Protein AF-A0A5C1WIY4-F1 (afdb_monomer_lite)

Radius of gyration: 22.46 Å; chains: 1; bounding box: 54×71×78 Å

pLDDT: mean 90.26, std 18.41, range [32.0, 98.81]

Foldseek 3Di:
DDDDDDDDPDPPPPPPPPPPPQWAEADDPVVLQVQLADPQRWFAFPNDIWTKDKDWQAKWAAAPQWKDKAACLPPLLPATFPDGADGGIWIKMWIWTPDPVQHIFGQKIKTFRAPFDFPDKDWRDGPPDDRVPATGHDDAFHWFDAQKIKMYHSVRSVVLVPDPPVVNVVVVVVLQVVQVVVCVVVVHARKDFDDDPSTTMIMGGQQPGTDGWIKMFGAHPVRHTRMIMIRSVNGDDPSPDDD

Secondary structure (DSSP, 8-state):
--------------------TTSSS----HHHHHHTTSTT-EEEETTEEEEEEEEEEEEEEESSS--EEE-TTT-TTPPPPSS----EEEEEEEEEE--TTT--EEEEEEEE--SSPP-EEEE---TT--GGG--TT----EEESSSEEEEE-HHHHHHHHTS-HHHHHHHHHHHHHHHHHHHHHHT-SSEEEEEETTEEEEEEE-TTSSEEE-EEEEE-TTS-EEEEEEE-S-SPPGGG---

Structure (mmCIF, N/CA/C/O backbone):
data_AF-A0A5C1WIY4-F1
#
_entry.id   AF-A0A5C1WIY4-F1
#
loop_
_atom_site.group_PDB
_atom_site.id
_atom_site.type_symbol
_atom_site.label_atom_id
_atom_site.label_alt_id
_atom_site.label_comp_id
_atom_site.label_asym_id
_atom_site.label_entity_id
_atom_site.label_seq_id
_atom_site.pdbx_PDB_ins_code
_atom_site.Cartn_x
_atom_site.Cartn_y
_atom_site.Cartn_z
_atom_site.occupancy
_atom_site.B_iso_or_equiv
_atom_site.auth_seq_id
_atom_site.auth_comp_id
_atom_site.auth_asym_id
_atom_site.auth_atom_id
_atom_site.pdbx_PDB_model_num
ATOM 1 N N . MET A 1 1 ? -32.224 -49.399 60.311 1.00 40.69 1 MET A N 1
ATOM 2 C CA . MET A 1 1 ? -31.460 -49.942 59.165 1.00 40.69 1 MET A CA 1
ATOM 3 C C . MET A 1 1 ? -31.586 -48.964 58.014 1.00 40.69 1 MET A C 1
ATOM 5 O O . MET A 1 1 ? -32.688 -48.650 57.594 1.00 40.69 1 MET A O 1
ATOM 9 N N . TRP A 1 2 ? -30.452 -48.397 57.629 1.00 32.00 2 TRP A N 1
ATOM 10 C CA . TRP A 1 2 ? -30.281 -47.230 56.769 1.00 32.00 2 TRP A CA 1
ATOM 11 C C . TRP A 1 2 ? -29.937 -47.715 55.358 1.00 32.00 2 TRP A C 1
ATOM 13 O O . TRP A 1 2 ? -28.985 -48.482 55.246 1.00 32.00 2 TRP A O 1
ATOM 23 N N . ARG A 1 3 ? -30.655 -47.285 54.312 1.00 33.69 3 ARG A N 1
ATOM 24 C CA . ARG A 1 3 ? -30.140 -47.218 52.929 1.00 33.69 3 ARG A CA 1
ATOM 25 C C . ARG A 1 3 ? -30.887 -46.127 52.158 1.00 33.69 3 ARG A C 1
ATOM 27 O O . ARG A 1 3 ? -31.943 -46.371 51.591 1.00 33.69 3 ARG A O 1
ATOM 34 N N . ALA A 1 4 ? -30.326 -44.921 52.173 1.00 35.22 4 ALA A N 1
ATOM 35 C CA . ALA A 1 4 ? -30.642 -43.874 51.211 1.00 35.22 4 ALA A CA 1
ATOM 36 C C . ALA A 1 4 ? -29.829 -44.141 49.934 1.00 35.22 4 ALA A C 1
ATOM 38 O O . ALA A 1 4 ? -28.608 -44.277 50.002 1.00 35.22 4 ALA A O 1
ATOM 39 N N . LEU A 1 5 ? -30.501 -44.248 48.787 1.00 37.84 5 LEU A N 1
ATOM 40 C CA . LEU A 1 5 ? -29.864 -44.303 47.473 1.00 37.84 5 LEU A CA 1
ATOM 41 C C . LEU A 1 5 ? -29.837 -42.872 46.915 1.00 37.84 5 LEU A C 1
ATOM 43 O O . LEU A 1 5 ? -30.872 -42.339 46.524 1.00 37.84 5 LEU A O 1
ATOM 47 N N . PHE A 1 6 ? -28.666 -42.238 46.914 1.00 33.78 6 PHE A N 1
ATOM 48 C CA . PHE A 1 6 ? -28.438 -40.996 46.176 1.00 33.78 6 PHE A CA 1
ATOM 49 C C . PHE A 1 6 ? -28.133 -41.349 44.718 1.00 33.78 6 PHE A C 1
ATOM 51 O O . PHE A 1 6 ? -27.104 -41.955 44.423 1.00 33.78 6 PHE A O 1
ATOM 58 N N . VAL A 1 7 ? -29.026 -40.969 43.805 1.00 35.78 7 VAL A N 1
ATOM 59 C CA . VAL A 1 7 ? -28.747 -40.950 42.365 1.00 35.78 7 VAL A CA 1
ATOM 60 C C . VAL A 1 7 ? -28.057 -39.623 42.066 1.00 35.78 7 VAL A C 1
ATOM 62 O O . VAL A 1 7 ? -28.683 -38.566 42.092 1.00 35.78 7 VAL A O 1
ATOM 65 N N . ALA A 1 8 ? -26.747 -39.672 41.836 1.00 34.50 8 ALA A N 1
ATOM 66 C CA . ALA A 1 8 ? -25.981 -38.530 41.364 1.00 34.50 8 ALA A CA 1
ATOM 67 C C . ALA A 1 8 ? -26.305 -38.295 39.881 1.00 34.50 8 ALA A C 1
ATOM 69 O O . ALA A 1 8 ? -25.868 -39.042 39.008 1.00 34.50 8 ALA A O 1
ATOM 70 N N . LEU A 1 9 ? -27.102 -37.265 39.603 1.00 33.44 9 LEU A N 1
ATOM 71 C CA . LEU A 1 9 ? -27.340 -36.768 38.255 1.00 33.44 9 LEU A CA 1
ATOM 72 C C . LEU A 1 9 ? -26.108 -35.957 37.827 1.00 33.44 9 LEU A C 1
ATOM 74 O O . LEU A 1 9 ? -25.970 -34.783 38.165 1.00 33.44 9 LEU A O 1
ATOM 78 N N . THR A 1 10 ? -25.170 -36.594 37.129 1.00 36.12 10 THR A N 1
ATOM 79 C CA . THR A 1 10 ? -24.020 -35.901 36.541 1.00 36.12 10 THR A CA 1
ATOM 80 C C . THR A 1 10 ? -24.506 -35.083 35.346 1.00 36.12 10 THR A C 1
ATOM 82 O O . THR A 1 10 ? -24.697 -35.609 34.252 1.00 36.12 10 THR A O 1
ATOM 85 N N . LEU A 1 11 ? -24.732 -33.782 35.551 1.00 35.72 11 LEU A N 1
ATOM 86 C CA . LEU A 1 11 ? -24.843 -32.832 34.450 1.00 35.72 11 LEU A CA 1
ATOM 87 C C . LEU A 1 11 ? -23.484 -32.758 33.739 1.00 35.72 11 LEU A C 1
ATOM 89 O O . LEU A 1 11 ? -22.585 -32.035 34.164 1.00 35.72 11 LEU A O 1
ATOM 93 N N . CYS A 1 12 ? -23.339 -33.475 32.627 1.00 34.16 12 CYS A N 1
ATOM 94 C CA . CYS A 1 12 ? -22.357 -33.124 31.609 1.00 34.16 12 CYS A CA 1
ATOM 95 C C . CYS A 1 12 ? -22.823 -31.833 30.921 1.00 34.16 12 CYS A C 1
ATOM 97 O O . CYS A 1 12 ? -23.386 -31.863 29.829 1.00 34.16 12 CYS A O 1
ATOM 99 N N . LEU A 1 13 ? -22.591 -30.683 31.563 1.00 39.56 13 LEU A N 1
ATOM 100 C CA . LEU A 1 13 ? -22.436 -29.440 30.817 1.00 39.56 13 LEU A CA 1
ATOM 101 C C . LEU A 1 13 ? -21.202 -29.633 29.940 1.00 39.56 13 LEU A C 1
ATOM 103 O O . LEU A 1 13 ? -20.073 -29.630 30.430 1.00 39.56 13 LEU A O 1
ATOM 107 N N . GLY A 1 14 ? -21.428 -29.859 28.647 1.00 34.94 14 GLY A N 1
ATOM 108 C CA . GLY A 1 14 ? -20.378 -29.733 27.655 1.00 34.94 14 GLY A CA 1
ATOM 109 C C . GLY A 1 14 ? -19.770 -28.348 27.814 1.00 34.94 14 GLY A C 1
ATOM 110 O O . GLY A 1 14 ? -20.403 -27.349 27.478 1.00 34.94 14 GLY A O 1
ATOM 111 N N . MET A 1 15 ? -18.560 -28.287 28.368 1.00 35.88 15 MET A N 1
ATOM 112 C CA . MET A 1 15 ? -17.712 -27.120 28.221 1.00 35.88 15 MET A CA 1
ATOM 113 C C . MET A 1 15 ? -17.464 -26.986 26.724 1.00 35.88 15 MET A C 1
ATOM 115 O O . MET A 1 15 ? -16.580 -27.633 26.165 1.00 35.88 15 MET A O 1
ATOM 119 N N . ILE A 1 16 ? -18.272 -26.160 26.060 1.00 41.31 16 ILE A N 1
ATOM 120 C CA . ILE A 1 16 ? -17.816 -25.487 24.857 1.00 41.31 16 ILE A CA 1
ATOM 121 C C . ILE A 1 16 ? -16.624 -24.688 25.359 1.00 41.31 16 ILE A C 1
ATOM 123 O O . ILE A 1 16 ? -16.784 -23.652 26.003 1.00 41.31 16 ILE A O 1
ATOM 127 N N . ALA A 1 17 ? -15.422 -25.219 25.150 1.00 39.53 17 ALA A N 1
ATOM 128 C CA . ALA A 1 17 ? -14.240 -24.398 25.194 1.00 39.53 17 ALA A CA 1
ATOM 129 C C . ALA A 1 17 ? -14.482 -23.317 24.136 1.00 39.53 17 ALA A C 1
ATOM 131 O O . ALA A 1 17 ? -14.295 -23.555 22.943 1.00 39.53 17 ALA A O 1
ATOM 132 N N . LEU A 1 18 ? -14.956 -22.141 24.560 1.00 39.88 18 LEU A N 1
ATOM 133 C CA . LEU A 1 18 ? -14.687 -20.913 23.835 1.00 39.88 18 LEU A CA 1
ATOM 134 C C . LEU A 1 18 ? -13.164 -20.819 23.839 1.00 39.88 18 LEU A C 1
ATOM 136 O O . LEU A 1 18 ? -12.559 -20.286 24.767 1.00 39.88 18 LEU A O 1
ATOM 140 N N . SER A 1 19 ? -12.529 -21.449 22.850 1.00 43.47 19 SER A N 1
ATOM 141 C CA . SER A 1 19 ? -11.111 -21.268 22.603 1.00 43.47 19 SER A CA 1
ATOM 142 C C . SER A 1 19 ? -10.918 -19.768 22.483 1.00 43.47 19 SER A C 1
ATOM 144 O O . SER A 1 19 ? -11.545 -19.148 21.617 1.00 43.47 19 SER A O 1
ATOM 146 N N . ARG A 1 20 ? -10.121 -19.195 23.389 1.00 46.81 20 ARG A N 1
ATOM 147 C CA . ARG A 1 20 ? -9.770 -17.779 23.409 1.00 46.81 20 ARG A CA 1
ATOM 148 C C . ARG A 1 20 ? -9.475 -17.338 21.985 1.00 46.81 20 ARG A C 1
ATOM 150 O O . ARG A 1 20 ? -8.450 -17.697 21.411 1.00 46.81 20 ARG A O 1
ATOM 157 N N . ALA A 1 21 ? -10.372 -16.543 21.412 1.00 49.38 21 ALA A N 1
ATOM 158 C CA . ALA A 1 21 ? -10.159 -15.917 20.114 1.00 49.38 21 ALA A CA 1
ATOM 159 C C . ALA A 1 21 ? -8.928 -14.977 20.116 1.00 49.38 21 ALA A C 1
ATOM 161 O O . ALA A 1 21 ? -8.578 -14.437 19.069 1.00 49.38 21 ALA A O 1
ATOM 162 N N . GLU A 1 22 ? -8.270 -14.818 21.269 1.00 56.12 22 GLU A N 1
ATOM 163 C CA . GLU A 1 22 ? -7.209 -13.864 21.576 1.00 56.12 22 GLU A CA 1
ATOM 164 C C . GLU A 1 22 ? -5.780 -14.433 21.562 1.00 56.12 22 GLU A C 1
ATOM 166 O O . GLU A 1 22 ? -4.839 -13.651 21.612 1.00 56.12 22 GLU A O 1
ATOM 171 N N . ASP A 1 23 ? -5.576 -15.752 21.460 1.00 70.69 23 ASP A N 1
ATOM 172 C CA . ASP A 1 23 ? -4.230 -16.365 21.549 1.00 70.69 23 ASP A CA 1
ATOM 173 C C . ASP A 1 23 ? -3.634 -16.763 20.180 1.00 70.69 23 ASP A C 1
ATOM 175 O O . ASP A 1 23 ? -2.814 -17.672 20.085 1.00 70.69 23 ASP A O 1
ATOM 179 N N . GLY A 1 24 ? -4.048 -16.098 19.095 1.00 82.31 24 GLY A N 1
ATOM 180 C CA . GLY A 1 24 ? -3.598 -16.403 17.729 1.00 82.31 24 GLY A CA 1
ATOM 181 C C . GLY A 1 24 ? -2.900 -15.241 17.011 1.00 82.31 24 GLY A C 1
ATOM 182 O O . GLY A 1 24 ? -2.826 -14.137 17.554 1.00 82.31 24 GLY A O 1
ATOM 183 N N . PRO A 1 25 ? -2.439 -15.464 15.767 1.00 89.94 25 PRO A N 1
ATOM 184 C CA . PRO A 1 25 ? -1.833 -14.427 14.931 1.00 89.94 25 PRO A CA 1
ATOM 185 C C . PRO A 1 25 ? -2.739 -13.219 14.766 1.00 89.94 25 PRO A C 1
ATOM 187 O O . PRO A 1 25 ? -3.967 -13.372 14.777 1.00 89.94 25 PRO A O 1
ATOM 190 N N . LEU A 1 26 ? -2.146 -12.051 14.499 1.00 90.62 26 LEU A N 1
ATOM 191 C CA . LEU A 1 26 ? -2.886 -10.827 14.179 1.00 90.62 26 LEU A CA 1
ATOM 192 C C . LEU A 1 26 ? -3.971 -11.136 13.148 1.00 90.62 26 LEU A C 1
ATOM 194 O O . LEU A 1 26 ? -3.676 -11.748 12.119 1.00 90.62 26 LEU A O 1
ATOM 198 N N . ARG A 1 27 ? -5.213 -10.731 13.412 1.00 90.44 27 ARG A N 1
ATOM 199 C CA . ARG A 1 27 ? -6.378 -10.971 12.547 1.00 90.44 27 ARG A CA 1
ATOM 200 C C . ARG A 1 27 ? -6.785 -9.687 11.816 1.00 90.44 27 ARG A C 1
ATOM 202 O O . ARG A 1 27 ? -6.490 -8.603 12.314 1.00 90.44 27 ARG A O 1
ATOM 209 N N . PRO A 1 28 ? -7.474 -9.789 10.666 1.00 92.25 28 PRO A N 1
ATOM 210 C CA . PRO A 1 28 ? -8.016 -8.607 10.016 1.00 92.25 28 PRO A CA 1
ATOM 211 C C . PRO A 1 28 ? -9.164 -8.044 10.860 1.00 92.25 28 PRO A C 1
ATOM 213 O O . PRO A 1 28 ? -10.076 -8.782 11.237 1.00 92.25 28 PRO A O 1
ATOM 216 N N . ASP A 1 29 ? -9.151 -6.738 11.117 1.00 92.31 29 ASP A N 1
ATOM 217 C CA . ASP A 1 29 ? -10.293 -6.034 11.705 1.00 92.31 29 ASP A CA 1
ATOM 218 C C . ASP A 1 29 ? -11.171 -5.503 10.567 1.00 92.31 29 ASP A C 1
ATOM 220 O O . ASP A 1 29 ? -11.067 -4.349 10.155 1.00 92.31 29 ASP A O 1
ATOM 224 N N . ALA A 1 30 ? -12.018 -6.384 10.027 1.00 92.56 30 ALA A N 1
ATOM 225 C CA . ALA A 1 30 ? -12.878 -6.082 8.883 1.00 92.56 30 ALA A CA 1
ATOM 226 C C . ALA A 1 30 ? -13.751 -4.837 9.116 1.00 92.56 30 ALA A C 1
ATOM 228 O O . ALA A 1 30 ? -13.919 -4.012 8.220 1.00 92.56 30 ALA A O 1
ATOM 229 N N . ALA A 1 31 ? -14.282 -4.678 10.333 1.00 91.81 31 ALA A N 1
ATOM 230 C CA . ALA A 1 31 ? -15.119 -3.537 10.679 1.00 91.81 31 ALA A CA 1
ATOM 231 C C . ALA A 1 31 ? -14.318 -2.231 10.630 1.00 91.81 31 ALA A C 1
ATOM 233 O O . ALA A 1 31 ? -14.799 -1.238 10.082 1.00 91.81 31 ALA A O 1
ATOM 234 N N . ARG A 1 32 ? -13.092 -2.232 11.165 1.00 93.56 32 ARG A N 1
ATOM 235 C CA . ARG A 1 32 ? -12.190 -1.074 11.123 1.00 93.56 32 ARG A CA 1
ATOM 236 C C . ARG A 1 32 ? -11.709 -0.769 9.710 1.00 93.56 32 ARG A C 1
ATOM 238 O O . ARG A 1 32 ? -11.715 0.397 9.326 1.00 93.56 32 ARG A O 1
ATOM 245 N N . PHE A 1 33 ? -11.340 -1.795 8.947 1.00 95.31 33 PHE A N 1
ATOM 246 C CA . PHE A 1 33 ? -10.891 -1.655 7.563 1.00 95.31 33 PHE A CA 1
ATOM 247 C C . PHE A 1 33 ? -11.947 -0.969 6.703 1.00 95.31 33 PHE A C 1
ATOM 249 O O . PHE A 1 33 ? -11.620 -0.031 5.989 1.00 95.31 33 PHE A O 1
ATOM 256 N N . GLU A 1 34 ? -13.216 -1.358 6.825 1.00 94.75 34 GLU A N 1
ATOM 257 C CA . GLU A 1 34 ? -14.301 -0.714 6.079 1.00 94.75 34 GLU A CA 1
ATOM 258 C C . GLU A 1 34 ? -14.684 0.657 6.651 1.00 94.75 34 GLU A C 1
ATOM 260 O O . GLU A 1 34 ? -14.974 1.594 5.904 1.00 94.75 34 GLU A O 1
ATOM 265 N N . ALA A 1 35 ? -14.698 0.806 7.980 1.00 95.38 35 ALA A N 1
ATOM 266 C CA . ALA A 1 35 ? -15.075 2.064 8.620 1.00 95.38 35 ALA A CA 1
ATOM 267 C C . ALA A 1 35 ? -14.086 3.199 8.323 1.00 95.38 35 ALA A C 1
ATOM 269 O O . ALA A 1 35 ? -14.528 4.334 8.169 1.00 95.38 35 ALA A O 1
ATOM 270 N N . ALA A 1 36 ? -12.787 2.908 8.193 1.00 97.31 36 ALA A N 1
ATOM 271 C CA . ALA A 1 36 ? -11.733 3.905 7.982 1.00 97.31 3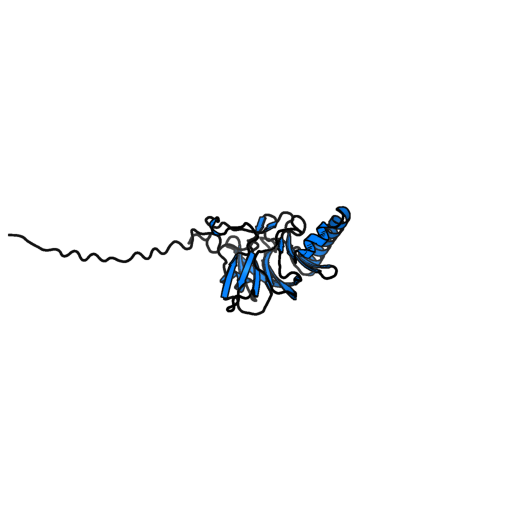6 ALA A CA 1
ATOM 272 C C . ALA A 1 36 ? -11.900 4.756 6.709 1.00 97.31 36 ALA A C 1
ATOM 274 O O . ALA A 1 36 ? -11.344 5.848 6.627 1.00 97.31 36 ALA A O 1
ATOM 275 N N . PHE A 1 37 ? -12.671 4.277 5.728 1.00 97.44 37 PHE A N 1
ATOM 276 C CA . PHE A 1 37 ? -12.882 4.955 4.444 1.00 97.44 37 PHE A CA 1
ATOM 277 C C . PHE A 1 37 ? -14.275 5.583 4.305 1.00 97.44 37 PHE A C 1
ATOM 279 O O . PHE A 1 37 ? -14.670 5.984 3.208 1.00 97.44 37 PHE A O 1
ATOM 286 N N . LYS A 1 38 ? -15.043 5.665 5.398 1.00 96.69 38 LYS A N 1
ATOM 287 C CA . LYS A 1 38 ? -16.361 6.314 5.416 1.00 96.69 38 LYS A CA 1
ATOM 288 C C . LYS A 1 38 ? -16.246 7.783 5.846 1.00 96.69 38 LYS A C 1
ATOM 290 O O . LYS A 1 38 ? -15.377 8.117 6.651 1.00 96.69 38 LYS A O 1
ATOM 295 N N . PRO A 1 39 ? -17.131 8.675 5.365 1.00 96.06 39 PRO A N 1
ATOM 296 C CA . PRO A 1 39 ? -17.200 10.044 5.867 1.00 96.06 39 PRO A CA 1
ATOM 297 C C . PRO A 1 39 ? -17.403 10.083 7.388 1.00 96.06 39 PRO A C 1
ATOM 299 O O . PRO A 1 39 ? -18.226 9.340 7.922 1.00 96.06 39 PRO A O 1
ATOM 302 N N . GLY A 1 40 ? -16.659 10.951 8.078 1.00 95.50 40 GLY A N 1
ATOM 303 C CA . GLY A 1 40 ? -16.733 11.087 9.537 1.00 95.50 40 GLY A CA 1
ATOM 304 C C . GLY A 1 40 ? -16.098 9.932 10.318 1.00 95.50 40 GLY A C 1
ATOM 305 O O . GLY A 1 40 ? -16.344 9.810 11.518 1.00 95.50 40 GLY A O 1
ATOM 306 N N . ALA A 1 41 ? -15.304 9.081 9.662 1.00 97.38 41 ALA A N 1
ATOM 307 C CA . ALA A 1 41 ? -14.575 8.014 10.329 1.00 97.38 41 ALA A CA 1
ATOM 308 C C . ALA A 1 41 ? -13.660 8.559 11.434 1.00 97.38 41 ALA A C 1
ATOM 310 O O . ALA A 1 41 ? -13.064 9.631 11.325 1.00 97.38 41 ALA A O 1
ATOM 311 N N . ALA A 1 42 ? -13.527 7.781 12.502 1.00 96.50 42 ALA A N 1
ATOM 312 C CA . ALA A 1 42 ? -12.614 8.053 13.596 1.00 96.50 42 ALA A CA 1
ATOM 313 C C . ALA A 1 42 ? -11.996 6.745 14.085 1.00 96.50 42 ALA A C 1
ATOM 315 O O . ALA A 1 42 ? -12.572 5.662 13.939 1.00 96.50 42 ALA A O 1
ATOM 316 N N . ALA A 1 43 ? -10.821 6.860 14.682 1.00 95.50 43 ALA A N 1
ATOM 317 C CA . ALA A 1 43 ? -10.111 5.767 15.316 1.00 95.50 43 ALA A CA 1
ATOM 318 C C . ALA A 1 43 ? -9.574 6.206 16.677 1.00 95.50 43 ALA A C 1
ATOM 320 O O . ALA A 1 43 ? -9.733 7.354 17.087 1.00 95.50 43 ALA A O 1
ATOM 321 N N . THR A 1 44 ? -8.962 5.276 17.399 1.00 95.38 44 THR A N 1
ATOM 322 C CA . THR A 1 44 ? -8.275 5.568 18.656 1.00 95.38 44 THR A CA 1
ATOM 323 C C . THR A 1 44 ? -6.776 5.420 18.444 1.00 95.38 44 THR A C 1
ATOM 325 O O . THR A 1 44 ? -6.356 4.474 17.780 1.00 95.38 44 THR A O 1
ATOM 328 N N . VAL A 1 45 ? -6.005 6.368 18.970 1.00 95.06 45 VAL A N 1
ATOM 329 C CA . VAL A 1 45 ? -4.541 6.322 19.040 1.00 95.06 45 VAL A CA 1
ATOM 330 C C . VAL A 1 45 ? -4.127 6.719 20.444 1.00 95.06 45 VAL A C 1
ATOM 332 O O . VAL A 1 45 ? -4.473 7.815 20.896 1.00 95.06 45 VAL A O 1
ATOM 335 N N . GLU A 1 46 ? -3.441 5.818 21.143 1.00 92.75 46 GLU A N 1
ATOM 336 C CA . GLU A 1 46 ? -3.073 5.978 22.556 1.00 92.75 46 GLU A CA 1
ATOM 337 C C . GLU A 1 46 ? -4.275 6.414 23.417 1.00 92.75 46 GLU A C 1
ATOM 339 O O . GLU A 1 46 ? -4.227 7.404 24.158 1.00 92.75 46 GLU A O 1
ATOM 344 N N . GLY A 1 47 ? -5.420 5.747 23.236 1.00 91.38 47 GLY A N 1
ATOM 345 C CA . GLY A 1 47 ? -6.658 6.071 23.959 1.00 91.38 47 GLY A CA 1
ATOM 346 C C . GLY A 1 47 ? -7.347 7.378 23.532 1.00 91.38 47 GLY A C 1
ATOM 347 O O . GLY A 1 47 ? -8.433 7.686 24.022 1.00 91.38 47 GLY A O 1
ATOM 348 N N . THR A 1 48 ? -6.775 8.143 22.598 1.00 93.62 48 THR A N 1
ATOM 349 C CA . THR A 1 48 ? -7.341 9.408 22.108 1.00 93.62 48 THR A CA 1
ATOM 350 C C . THR A 1 48 ? -8.140 9.184 20.828 1.00 93.62 48 THR A C 1
ATOM 352 O O . THR A 1 48 ? -7.638 8.597 19.873 1.00 93.62 48 THR A O 1
ATOM 355 N N . SER A 1 49 ? -9.380 9.681 20.774 1.00 96.19 49 SER A N 1
ATOM 356 C CA . SER A 1 49 ? -10.174 9.659 19.540 1.00 96.19 49 SER A CA 1
ATOM 357 C C . SER A 1 49 ? -9.602 10.640 18.516 1.00 96.19 49 SER A C 1
ATOM 359 O O . SER A 1 49 ? -9.492 11.834 18.793 1.00 96.19 49 SER A O 1
ATOM 361 N N . VAL A 1 50 ? -9.281 10.146 17.324 1.00 97.31 50 VAL A N 1
ATOM 362 C CA . VAL A 1 50 ? -8.707 10.917 16.215 1.00 97.31 50 VAL A CA 1
ATOM 363 C C . VAL A 1 50 ? -9.530 10.706 14.939 1.00 97.31 50 VAL A C 1
ATOM 365 O O . VAL A 1 50 ? -9.912 9.571 14.645 1.00 97.31 50 VAL A O 1
ATOM 368 N N . PRO A 1 51 ? -9.840 11.764 14.173 1.00 98.25 51 PRO A N 1
ATOM 369 C CA . PRO A 1 51 ? -10.555 11.617 12.912 1.00 98.25 51 PRO A CA 1
ATOM 370 C C . PRO A 1 51 ? -9.672 10.965 11.840 1.00 98.25 51 PRO A C 1
ATOM 372 O O . PRO A 1 51 ? -8.461 11.196 11.778 1.00 98.25 51 PRO A O 1
ATOM 375 N N . LEU A 1 52 ? -10.310 10.174 10.979 1.00 98.44 52 LEU A N 1
ATOM 376 C CA . LEU A 1 52 ? -9.734 9.623 9.761 1.00 98.44 52 LEU A CA 1
ATOM 377 C C . LEU A 1 52 ? -10.367 10.317 8.552 1.00 98.44 52 LEU A C 1
ATOM 379 O O . LEU A 1 52 ? -11.588 10.353 8.405 1.00 98.44 52 LEU A O 1
ATOM 383 N N . ASP A 1 53 ? -9.525 10.850 7.680 1.00 97.50 53 ASP A N 1
ATOM 384 C CA . ASP A 1 53 ? -9.918 11.467 6.418 1.00 97.50 53 ASP A CA 1
ATOM 385 C C . ASP A 1 53 ? -9.450 10.589 5.259 1.00 97.50 53 ASP A C 1
ATOM 387 O O . ASP A 1 53 ? -8.257 10.310 5.134 1.00 97.50 53 ASP A O 1
ATOM 391 N N . SER A 1 54 ? -10.379 10.135 4.417 1.00 97.75 54 SER A N 1
ATOM 392 C CA . SER A 1 54 ? -10.054 9.230 3.314 1.00 97.75 54 SER A CA 1
ATOM 393 C C . SER A 1 54 ? -10.165 9.901 1.955 1.00 97.75 54 SER A C 1
ATOM 395 O O . SER 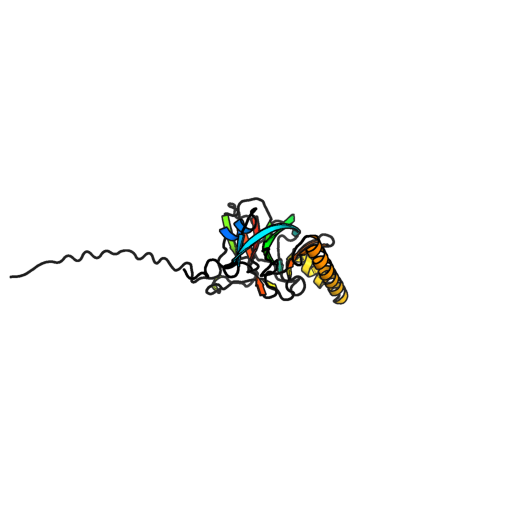A 1 54 ? -11.100 10.657 1.696 1.00 97.75 54 SER A O 1
ATOM 397 N N . ARG A 1 55 ? -9.230 9.586 1.058 1.00 96.62 55 ARG A N 1
ATOM 398 C CA . ARG A 1 55 ? -9.199 10.148 -0.297 1.00 96.62 55 ARG A CA 1
ATOM 399 C C . ARG A 1 55 ? -8.470 9.244 -1.277 1.00 96.62 55 ARG A C 1
ATOM 401 O O . ARG A 1 55 ? -7.595 8.470 -0.889 1.00 96.62 55 ARG A O 1
ATOM 408 N N . VAL A 1 56 ? -8.847 9.347 -2.547 1.00 98.25 56 VAL A N 1
ATOM 409 C CA . VAL A 1 56 ? -8.108 8.715 -3.644 1.00 98.25 56 VAL A CA 1
ATOM 410 C C . VAL A 1 56 ? -6.803 9.483 -3.830 1.00 98.25 56 VAL A C 1
ATOM 412 O O . VAL A 1 56 ? -6.831 10.705 -3.948 1.00 98.25 56 VAL A O 1
ATOM 415 N N . LEU A 1 57 ? -5.680 8.769 -3.806 1.00 97.62 57 LEU A N 1
ATOM 416 C CA . LEU A 1 57 ? -4.344 9.344 -3.953 1.00 97.62 57 LEU A CA 1
ATOM 417 C C . LEU A 1 57 ? -3.827 9.237 -5.394 1.00 97.62 57 LEU A C 1
ATOM 419 O O . LEU A 1 57 ? -3.125 10.119 -5.871 1.00 97.62 57 LEU A O 1
ATOM 423 N N . GLY A 1 58 ? -4.177 8.164 -6.097 1.00 97.94 58 GLY A N 1
ATOM 424 C CA . GLY A 1 58 ? -3.710 7.904 -7.453 1.00 97.94 58 GLY A CA 1
ATOM 425 C C . GLY A 1 58 ? -4.188 6.553 -7.949 1.00 97.94 58 GLY A C 1
ATOM 426 O O . GLY A 1 58 ? -5.115 5.978 -7.381 1.00 97.94 58 GLY A O 1
ATOM 427 N N . GLU A 1 59 ? -3.537 6.029 -8.980 1.00 98.12 59 GLU A N 1
ATOM 428 C CA . GLU A 1 59 ? -3.852 4.723 -9.555 1.00 98.12 59 GLU A CA 1
ATOM 429 C C . GLU A 1 59 ? -2.589 3.877 -9.706 1.00 98.12 59 GLU A C 1
ATOM 431 O O . GLU A 1 59 ? -1.497 4.403 -9.916 1.00 98.12 59 GLU A O 1
ATOM 436 N N . VAL A 1 60 ? -2.758 2.560 -9.644 1.00 98.44 60 VAL A N 1
ATOM 437 C CA . VAL A 1 60 ? -1.723 1.580 -9.974 1.00 98.44 60 VAL A CA 1
ATOM 438 C C . VAL A 1 60 ? -2.106 0.882 -11.271 1.00 98.44 60 VAL A C 1
ATOM 440 O O . VAL A 1 60 ? -3.235 0.404 -11.412 1.00 98.44 60 VAL A O 1
ATOM 443 N N . THR A 1 61 ? -1.169 0.799 -12.212 1.00 98.50 61 THR A N 1
ATOM 444 C CA . THR A 1 61 ? -1.306 -0.069 -13.387 1.00 98.50 61 THR A CA 1
ATOM 445 C C . THR A 1 61 ? -0.854 -1.475 -13.008 1.00 98.50 61 THR A C 1
ATOM 447 O O . THR A 1 61 ? 0.288 -1.665 -12.604 1.00 98.50 61 THR A O 1
ATOM 450 N N . VAL A 1 62 ? -1.724 -2.467 -13.188 1.00 98.56 62 VAL A N 1
ATOM 451 C CA . VAL A 1 62 ? -1.426 -3.891 -13.003 1.00 98.56 62 VAL A CA 1
ATOM 452 C C . VAL A 1 62 ? -1.498 -4.600 -14.352 1.00 98.56 62 VAL A C 1
ATOM 454 O O . VAL A 1 62 ? -2.574 -4.832 -14.904 1.00 98.56 62 VAL A O 1
ATOM 457 N N . SER A 1 63 ? -0.340 -4.964 -14.888 1.00 97.56 63 SER A N 1
ATOM 458 C CA . SER A 1 63 ? -0.174 -5.597 -16.204 1.00 97.56 63 SER A CA 1
ATOM 459 C C . SER A 1 63 ? 0.052 -7.112 -16.103 1.00 97.56 63 SER A C 1
ATOM 461 O O . SER A 1 63 ? -0.435 -7.903 -16.923 1.00 97.56 63 SER A O 1
ATOM 463 N N . SER A 1 64 ? 0.742 -7.539 -15.047 1.00 97.75 64 SER A N 1
ATOM 464 C CA . SER A 1 64 ? 1.121 -8.928 -14.789 1.00 97.75 64 SER A CA 1
ATOM 465 C C . SER A 1 64 ? -0.001 -9.733 -14.131 1.00 97.75 64 SER A C 1
ATOM 467 O O . SER A 1 64 ? -0.062 -10.950 -14.298 1.00 97.75 64 SER A O 1
ATOM 469 N N . GLY A 1 65 ? -0.940 -9.063 -13.454 1.00 98.44 65 GLY A N 1
ATOM 470 C CA . GLY A 1 65 ? -1.899 -9.702 -12.542 1.00 98.44 65 GLY A CA 1
ATOM 471 C C . GLY A 1 65 ? -1.278 -10.037 -11.182 1.00 98.44 65 GLY A C 1
ATOM 472 O O . GLY A 1 65 ? -1.854 -10.799 -10.407 1.00 98.44 65 GLY A O 1
ATOM 473 N N . GLN A 1 66 ? -0.094 -9.488 -10.906 1.00 98.56 66 GLN A N 1
ATOM 474 C CA . GLN A 1 66 ? 0.614 -9.580 -9.638 1.00 98.56 66 GLN A CA 1
ATOM 475 C C . GLN A 1 66 ? 0.736 -8.183 -9.033 1.00 98.56 66 GLN A C 1
ATOM 477 O O . GLN A 1 66 ? 0.801 -7.186 -9.752 1.00 98.56 66 GLN A O 1
ATOM 482 N N . ILE A 1 67 ? 0.787 -8.119 -7.708 1.00 98.62 67 ILE A N 1
ATOM 483 C CA . ILE A 1 67 ? 0.940 -6.865 -6.977 1.00 98.62 67 ILE A CA 1
ATOM 484 C C . ILE A 1 67 ? 1.971 -7.037 -5.864 1.00 98.62 67 ILE A C 1
ATOM 486 O O . ILE A 1 67 ? 2.033 -8.084 -5.209 1.00 98.62 67 ILE A O 1
ATOM 490 N N . VAL A 1 68 ? 2.795 -6.010 -5.690 1.00 98.44 68 VAL A N 1
ATOM 491 C CA . VAL A 1 68 ? 3.807 -5.877 -4.642 1.00 98.44 68 VAL A CA 1
ATOM 492 C C . VAL A 1 68 ? 3.373 -4.757 -3.701 1.00 98.44 68 VAL A C 1
ATOM 494 O O . VAL A 1 68 ? 2.874 -3.724 -4.153 1.00 98.44 68 VAL A O 1
ATOM 497 N N . ALA A 1 69 ? 3.580 -4.965 -2.402 1.00 98.56 69 ALA A N 1
ATOM 498 C CA . ALA A 1 69 ? 3.682 -3.884 -1.432 1.00 98.56 69 ALA A CA 1
ATOM 499 C C . ALA A 1 69 ? 5.102 -3.885 -0.863 1.00 98.56 69 ALA A C 1
ATOM 501 O O . ALA A 1 69 ? 5.602 -4.945 -0.476 1.00 98.56 69 ALA A O 1
ATOM 502 N N . CYS A 1 70 ? 5.763 -2.734 -0.862 1.00 98.56 70 CYS A N 1
ATOM 503 C CA . CYS A 1 70 ? 7.155 -2.622 -0.440 1.00 98.56 70 CYS A CA 1
ATOM 504 C C . CYS A 1 70 ? 7.509 -1.192 -0.044 1.00 98.56 70 CYS A C 1
ATOM 506 O O . CYS A 1 70 ? 6.753 -0.256 -0.309 1.00 98.56 70 CYS A O 1
ATOM 508 N N . ASP A 1 71 ? 8.698 -1.037 0.527 1.00 98.62 71 ASP A N 1
ATOM 509 C CA . ASP A 1 71 ? 9.431 0.217 0.438 1.00 98.62 71 ASP A CA 1
ATOM 510 C C . ASP A 1 71 ? 9.946 0.421 -0.993 1.00 98.62 71 ASP A C 1
ATOM 512 O O . ASP A 1 71 ? 10.694 -0.430 -1.489 1.00 98.62 71 ASP A O 1
ATOM 516 N N . PRO A 1 72 ? 9.556 1.494 -1.694 1.00 97.62 72 PRO A N 1
ATOM 517 C CA . PRO A 1 72 ? 9.990 1.728 -3.065 1.00 97.62 72 PRO A CA 1
ATOM 518 C C . PRO A 1 72 ? 11.456 2.175 -3.172 1.00 97.62 72 PRO A C 1
ATOM 520 O O . PRO A 1 72 ? 12.021 2.097 -4.257 1.00 97.62 72 PRO A O 1
ATOM 523 N N . PHE A 1 73 ? 12.078 2.641 -2.089 1.00 97.75 73 PHE A N 1
ATOM 524 C CA . PHE A 1 73 ? 13.456 3.135 -2.101 1.00 97.75 73 PHE A CA 1
ATOM 525 C C . PHE A 1 73 ? 14.462 2.065 -1.679 1.00 97.75 73 PHE A C 1
ATOM 527 O O . PHE A 1 73 ? 15.618 2.113 -2.094 1.00 97.75 73 PHE A O 1
ATOM 534 N N . VAL A 1 74 ? 14.018 1.079 -0.895 1.00 97.75 74 VAL A N 1
ATOM 535 C CA . VAL A 1 74 ? 14.899 0.036 -0.338 1.00 97.75 74 VAL A CA 1
ATOM 536 C C . VAL A 1 74 ? 14.579 -1.356 -0.885 1.00 97.75 74 VAL A C 1
ATOM 538 O O . VAL A 1 74 ? 15.479 -2.163 -1.112 1.00 97.75 74 VAL A O 1
ATOM 541 N N . PHE A 1 75 ? 13.303 -1.647 -1.155 1.00 97.56 75 PHE A N 1
ATOM 542 C CA . PHE A 1 75 ? 12.823 -2.990 -1.497 1.00 97.56 75 PHE A CA 1
ATOM 543 C C . PHE A 1 75 ? 11.984 -3.012 -2.787 1.00 97.56 75 PHE A C 1
ATOM 545 O O . PHE A 1 75 ? 11.030 -3.783 -2.886 1.00 97.56 75 PHE A O 1
ATOM 552 N N . ILE A 1 76 ? 12.336 -2.198 -3.793 1.00 96.38 76 ILE A N 1
ATOM 553 C CA . ILE A 1 76 ? 11.576 -2.052 -5.055 1.00 96.38 76 ILE A CA 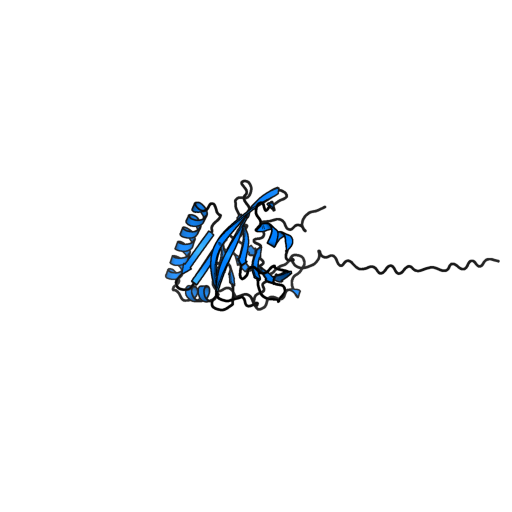1
ATOM 554 C C . ILE A 1 76 ? 11.359 -3.386 -5.807 1.00 96.38 76 ILE A C 1
ATOM 556 O O . ILE A 1 76 ? 10.359 -3.556 -6.502 1.00 96.38 76 ILE A O 1
ATOM 560 N N . GLU A 1 77 ? 12.254 -4.365 -5.634 1.00 96.38 77 GLU A N 1
ATOM 561 C CA . GLU A 1 77 ? 12.158 -5.715 -6.216 1.00 96.38 77 GLU A CA 1
ATOM 562 C C . GLU A 1 77 ? 11.571 -6.767 -5.255 1.00 96.38 77 GLU A C 1
ATOM 564 O O . GLU A 1 77 ? 11.796 -7.973 -5.411 1.00 96.38 77 GLU A O 1
ATOM 569 N N . ALA A 1 78 ? 10.826 -6.342 -4.230 1.00 97.56 78 ALA A N 1
ATOM 570 C CA . ALA A 1 78 ? 10.179 -7.263 -3.306 1.00 97.56 78 ALA A CA 1
ATOM 571 C C . ALA A 1 78 ? 9.304 -8.293 -4.043 1.00 97.56 78 ALA A C 1
ATOM 573 O O . ALA A 1 78 ? 8.693 -8.034 -5.084 1.00 97.56 78 ALA A O 1
ATOM 574 N N . LYS A 1 79 ? 9.228 -9.500 -3.472 1.00 98.12 79 LYS A N 1
ATOM 575 C CA . LYS A 1 79 ? 8.428 -10.587 -4.046 1.00 98.12 79 LYS A CA 1
ATOM 576 C C . LYS A 1 79 ? 6.950 -10.176 -4.099 1.00 98.12 79 LYS A C 1
ATOM 578 O O . LYS A 1 79 ? 6.432 -9.688 -3.093 1.00 98.12 79 LYS A O 1
ATOM 583 N N . PRO A 1 80 ? 6.244 -10.436 -5.213 1.00 98.50 80 PRO A N 1
ATOM 584 C CA . PRO A 1 80 ? 4.811 -10.196 -5.275 1.00 98.50 80 PRO A CA 1
ATOM 585 C C . PRO A 1 80 ? 4.061 -11.126 -4.323 1.00 98.50 80 PRO A C 1
ATOM 587 O O . PRO A 1 80 ? 4.528 -12.222 -3.984 1.00 98.50 80 PRO A O 1
ATOM 590 N N . PHE A 1 81 ? 2.858 -10.708 -3.938 1.00 98.75 81 PHE A N 1
ATOM 591 C CA . PHE A 1 81 ? 1.946 -11.588 -3.222 1.00 98.75 81 PHE A CA 1
ATOM 592 C C . PHE A 1 81 ? 1.578 -12.811 -4.079 1.00 98.75 81 PHE A C 1
ATOM 594 O O . PHE A 1 81 ? 1.507 -12.742 -5.306 1.00 98.75 81 PHE A O 1
ATOM 601 N N . ILE A 1 82 ? 1.328 -13.943 -3.415 1.00 98.38 82 ILE A N 1
ATOM 602 C CA . ILE A 1 82 ? 0.997 -15.227 -4.055 1.00 98.38 82 ILE A CA 1
ATOM 603 C C . ILE A 1 82 ? -0.333 -15.137 -4.813 1.00 98.38 82 ILE A C 1
ATOM 605 O O . ILE A 1 82 ? -0.498 -15.745 -5.869 1.00 98.38 82 ILE A O 1
ATOM 609 N N . ARG A 1 83 ? -1.302 -14.402 -4.257 1.00 98.00 83 ARG A N 1
ATOM 610 C CA . ARG A 1 83 ? -2.638 -14.266 -4.836 1.00 98.00 83 ARG A CA 1
ATOM 611 C C . ARG A 1 83 ? -2.593 -13.340 -6.050 1.00 98.00 83 ARG A C 1
ATOM 613 O O . ARG A 1 83 ? -2.094 -12.221 -5.969 1.00 98.00 83 ARG A O 1
ATOM 620 N N . THR A 1 84 ? -3.164 -13.806 -7.155 1.00 98.31 84 THR A N 1
ATOM 621 C CA . THR A 1 84 ? -3.339 -13.007 -8.367 1.00 98.31 84 THR A CA 1
ATOM 622 C C . THR A 1 84 ? -4.462 -11.990 -8.197 1.00 98.31 84 THR A C 1
ATOM 624 O O . THR A 1 84 ? -5.422 -12.207 -7.452 1.00 98.31 84 THR A O 1
ATOM 627 N N . VAL A 1 85 ? -4.342 -10.874 -8.908 1.00 98.62 85 VAL A N 1
ATOM 628 C CA . VAL A 1 85 ? -5.308 -9.772 -8.898 1.00 98.62 85 VAL A CA 1
ATOM 629 C C . VAL A 1 85 ? -5.731 -9.414 -10.328 1.00 98.62 85 VAL A C 1
ATOM 631 O O . VAL A 1 85 ? -5.036 -9.783 -11.283 1.00 98.62 85 VAL A O 1
ATOM 634 N N . PRO A 1 86 ? -6.863 -8.711 -10.511 1.00 98.50 86 PRO A N 1
ATOM 635 C CA . PRO A 1 86 ? -7.269 -8.220 -11.822 1.00 98.50 86 PRO A CA 1
ATOM 636 C C . PRO A 1 86 ? -6.185 -7.368 -12.495 1.00 98.50 86 PRO A C 1
ATOM 638 O O . PRO A 1 86 ? -5.431 -6.653 -11.838 1.00 98.50 86 PRO A O 1
ATOM 641 N N . LYS A 1 87 ? -6.119 -7.444 -13.827 1.00 98.56 87 LYS A N 1
ATOM 642 C CA . LYS A 1 87 ? -5.272 -6.577 -14.657 1.00 98.56 87 LYS A CA 1
ATOM 643 C C . LYS A 1 87 ? -6.049 -5.325 -15.050 1.00 98.56 87 LYS A C 1
ATOM 645 O O . LYS A 1 87 ? -7.244 -5.418 -15.323 1.00 98.56 87 LYS A O 1
ATOM 650 N N . GLY A 1 88 ? -5.384 -4.177 -15.109 1.00 98.31 88 GLY A N 1
ATOM 651 C CA . GLY A 1 88 ? -6.028 -2.893 -15.388 1.00 98.31 88 GLY A CA 1
ATOM 652 C C . GLY A 1 88 ? -5.373 -1.730 -14.652 1.00 98.31 88 GLY A C 1
ATOM 653 O O . GLY A 1 88 ? -4.227 -1.827 -14.223 1.00 98.31 88 GLY A O 1
ATOM 654 N N . ARG A 1 89 ? -6.106 -0.624 -14.520 1.00 98.31 89 ARG A N 1
ATOM 655 C CA . ARG A 1 89 ? -5.707 0.548 -13.731 1.00 98.31 89 ARG A CA 1
ATOM 656 C C . ARG A 1 89 ? -6.694 0.690 -12.584 1.00 98.31 89 ARG A C 1
ATOM 658 O O . ARG A 1 89 ? -7.900 0.682 -12.823 1.00 98.31 89 ARG A O 1
ATOM 665 N N . PHE A 1 90 ? -6.181 0.759 -11.364 1.00 98.69 90 PHE A N 1
ATOM 666 C CA . PHE A 1 90 ? -6.995 0.649 -10.157 1.00 98.69 90 PHE A CA 1
ATOM 667 C C . PHE A 1 90 ? -6.643 1.752 -9.164 1.00 98.69 90 PHE A C 1
ATOM 669 O O . PHE A 1 90 ? -5.453 1.998 -8.944 1.00 98.69 90 PHE A O 1
ATOM 676 N N . PRO A 1 91 ? -7.635 2.420 -8.555 1.00 98.62 91 PRO A N 1
ATOM 677 C CA . PRO A 1 91 ? -7.371 3.513 -7.640 1.00 98.62 91 PRO A CA 1
ATOM 678 C C . PRO A 1 91 ? -6.780 3.013 -6.322 1.00 98.62 91 PRO A C 1
ATOM 680 O O . PRO A 1 91 ? -7.197 1.997 -5.759 1.00 98.62 91 PRO A O 1
ATOM 683 N N . VAL A 1 92 ? -5.836 3.791 -5.803 1.00 98.81 92 VAL A N 1
ATOM 684 C CA . VAL A 1 92 ? -5.344 3.688 -4.435 1.00 98.81 92 VAL A CA 1
ATOM 685 C C . VAL A 1 92 ? -6.027 4.758 -3.604 1.00 98.81 92 VAL A C 1
ATOM 687 O O . VAL A 1 92 ? -5.923 5.954 -3.889 1.00 98.81 92 VAL A O 1
ATOM 690 N N . ARG A 1 93 ? -6.709 4.326 -2.550 1.00 98.75 93 ARG A N 1
ATOM 691 C CA . ARG A 1 93 ? -7.309 5.192 -1.542 1.00 98.75 93 ARG A CA 1
ATOM 692 C C . ARG A 1 93 ? -6.527 5.073 -0.246 1.00 98.75 93 ARG A C 1
ATOM 694 O O . ARG A 1 93 ? -6.235 3.970 0.207 1.00 98.75 93 ARG A O 1
ATOM 701 N N . ILE A 1 94 ? -6.238 6.204 0.376 1.00 98.75 94 ILE A N 1
ATOM 702 C CA . ILE A 1 94 ? -5.622 6.262 1.701 1.00 98.75 94 ILE A CA 1
ATOM 703 C C . ILE A 1 94 ? -6.630 6.764 2.729 1.00 98.75 94 ILE A C 1
ATOM 705 O O . ILE A 1 94 ? -7.525 7.539 2.389 1.00 98.75 94 ILE A O 1
ATOM 709 N N . ALA A 1 95 ? -6.479 6.330 3.976 1.00 98.69 95 ALA A N 1
ATOM 710 C CA . ALA A 1 95 ? -7.136 6.907 5.142 1.00 98.69 95 ALA A CA 1
ATOM 711 C C . ALA A 1 95 ? -6.066 7.541 6.035 1.00 98.69 95 ALA A C 1
ATOM 713 O O . ALA A 1 95 ? -5.152 6.862 6.505 1.00 98.69 95 ALA A O 1
ATOM 714 N N . VAL A 1 96 ? -6.172 8.849 6.243 1.00 98.62 96 VAL A N 1
ATOM 715 C CA . VAL A 1 96 ? -5.203 9.671 6.966 1.00 98.62 96 VAL A CA 1
ATOM 716 C C . VAL A 1 96 ? -5.762 10.009 8.336 1.00 98.62 96 VAL A C 1
ATOM 718 O O . VAL A 1 96 ? -6.797 10.662 8.448 1.00 98.62 96 VAL A O 1
ATOM 721 N N . MET A 1 97 ? -5.064 9.593 9.385 1.00 98.25 97 MET A N 1
ATOM 722 C CA . MET A 1 97 ? -5.279 10.109 10.728 1.00 98.25 97 MET A CA 1
ATOM 723 C C . MET A 1 97 ? -4.911 11.588 10.762 1.00 98.25 97 MET A C 1
ATOM 725 O O . MET A 1 97 ? -3.787 11.940 10.410 1.00 98.25 97 MET A O 1
ATOM 729 N N . ARG A 1 98 ? -5.834 12.436 11.228 1.00 97.88 98 ARG A N 1
ATOM 730 C CA . ARG A 1 98 ? -5.580 13.867 11.439 1.00 97.88 98 ARG A CA 1
ATOM 731 C C . ARG A 1 98 ? -5.369 14.161 12.916 1.00 97.88 98 ARG A C 1
ATOM 733 O O . ARG A 1 98 ? -6.268 13.925 13.725 1.00 97.88 98 ARG A O 1
ATOM 740 N N . SER A 1 99 ? -4.197 14.673 13.286 1.00 97.50 99 SER A N 1
ATOM 741 C CA . SER A 1 99 ? -3.878 14.938 14.692 1.00 97.50 99 SER A CA 1
ATOM 742 C C . SER A 1 99 ? -2.798 15.996 14.875 1.00 97.50 99 SER A C 1
ATOM 744 O O . SER A 1 99 ? -1.668 15.850 14.422 1.00 97.50 99 SER A O 1
ATOM 746 N N . LYS A 1 100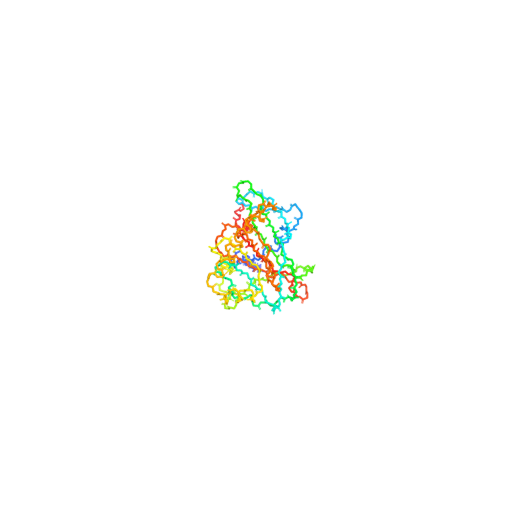 ? -3.105 17.020 15.681 1.00 96.06 100 LYS A N 1
ATOM 747 C CA . LYS A 1 100 ? -2.096 17.983 16.150 1.00 96.06 100 LYS A CA 1
ATOM 748 C C . LYS A 1 100 ? -1.113 17.373 17.154 1.00 96.06 100 LYS A C 1
ATOM 750 O O . LYS A 1 100 ? 0.014 17.838 17.238 1.00 96.06 100 LYS A O 1
ATOM 755 N N . ARG A 1 101 ? -1.540 16.363 17.925 1.00 96.31 101 ARG A N 1
ATOM 756 C CA . ARG A 1 101 ? -0.709 15.711 18.954 1.00 96.31 101 ARG A CA 1
ATOM 757 C C . ARG A 1 101 ? 0.275 14.717 18.341 1.00 96.31 101 ARG A C 1
ATOM 759 O O . ARG A 1 101 ? 1.416 14.656 18.773 1.00 96.31 101 ARG A O 1
ATOM 766 N N . PHE A 1 102 ? -0.180 13.940 17.362 1.00 96.12 102 PHE A N 1
ATOM 767 C CA . PHE A 1 102 ? 0.566 12.798 16.815 1.00 96.12 102 PHE A CA 1
ATOM 768 C C . PHE A 1 102 ? 1.158 13.056 15.422 1.00 96.12 102 PHE A C 1
ATOM 770 O O . PHE A 1 102 ? 1.882 12.205 14.895 1.00 96.12 102 PHE A O 1
ATOM 777 N N . GLY A 1 103 ? 0.849 14.219 14.840 1.00 97.00 103 GLY A N 1
ATOM 778 C CA . GLY A 1 103 ? 1.058 14.508 13.426 1.00 97.00 103 GLY A CA 1
ATOM 779 C C . GLY A 1 103 ? 0.034 13.789 12.552 1.00 97.00 103 GLY A C 1
ATOM 780 O O . GLY A 1 103 ? -0.556 12.790 12.958 1.00 97.00 103 GLY A O 1
ATOM 781 N N . ASP A 1 104 ? -0.184 14.290 11.341 1.00 98.06 104 ASP A N 1
ATOM 782 C CA . ASP A 1 104 ? -1.013 13.580 10.373 1.00 98.06 104 ASP A CA 1
ATOM 783 C C . ASP A 1 104 ? -0.266 12.346 9.856 1.00 98.06 104 ASP A C 1
ATOM 785 O O . ASP A 1 104 ? 0.936 12.415 9.590 1.00 98.06 104 ASP A O 1
ATOM 789 N N . ARG A 1 105 ? -0.958 11.208 9.720 1.00 98.25 105 ARG A N 1
ATOM 790 C CA . ARG A 1 105 ? -0.339 9.932 9.312 1.00 98.25 105 ARG A CA 1
ATOM 791 C C . ARG A 1 105 ? -1.256 9.122 8.425 1.00 98.25 105 ARG A C 1
ATOM 793 O O . ARG A 1 105 ? -2.457 9.061 8.670 1.00 98.25 105 ARG A O 1
ATOM 800 N N . VAL A 1 106 ? -0.697 8.444 7.429 1.00 98.56 106 VAL A N 1
ATOM 801 C CA . VAL A 1 106 ? -1.458 7.449 6.669 1.00 98.56 106 VAL A CA 1
ATOM 802 C C . VAL A 1 106 ? -1.669 6.240 7.577 1.00 98.56 106 VAL A C 1
ATOM 804 O O . VAL A 1 106 ? -0.710 5.587 7.973 1.00 98.56 106 VAL A O 1
ATOM 807 N N . ALA A 1 107 ? -2.918 5.970 7.949 1.00 98.44 107 ALA A N 1
ATOM 808 C CA . ALA A 1 107 ? -3.283 4.849 8.812 1.00 98.44 107 ALA A CA 1
ATOM 809 C C . ALA A 1 107 ? -3.568 3.580 8.005 1.00 98.44 107 ALA A C 1
ATOM 811 O O . ALA A 1 107 ? -3.219 2.479 8.427 1.00 98.44 107 ALA A O 1
ATOM 812 N N . PHE A 1 108 ? -4.179 3.744 6.832 1.00 98.75 108 PHE A N 1
ATOM 813 C CA . PHE A 1 108 ? -4.487 2.654 5.916 1.00 98.75 108 PHE A CA 1
ATOM 814 C C . PHE A 1 108 ? -4.267 3.098 4.476 1.00 98.75 108 PHE A C 1
ATOM 816 O O . PHE A 1 108 ? -4.550 4.245 4.124 1.00 98.75 108 PHE A O 1
ATOM 823 N N . ALA A 1 109 ? -3.843 2.165 3.634 1.00 98.81 109 ALA A N 1
ATOM 824 C CA . ALA A 1 109 ? -3.826 2.328 2.187 1.00 98.81 109 ALA A CA 1
ATOM 825 C C . ALA A 1 109 ? -4.516 1.119 1.559 1.00 98.81 109 ALA A C 1
ATOM 827 O O . ALA A 1 109 ? -4.257 -0.011 1.967 1.00 98.81 109 ALA A O 1
ATOM 828 N N . ARG A 1 110 ? -5.395 1.330 0.581 1.00 98.62 110 ARG A N 1
ATOM 829 C CA . ARG A 1 110 ? -6.046 0.241 -0.149 1.00 98.62 110 ARG A CA 1
ATOM 830 C C . ARG A 1 110 ? -6.011 0.462 -1.651 1.00 98.62 110 ARG A C 1
ATOM 832 O O . ARG A 1 110 ? -6.249 1.571 -2.115 1.00 98.62 110 ARG A O 1
ATOM 839 N N . LEU A 1 111 ? -5.748 -0.608 -2.387 1.00 98.81 111 LEU A N 1
ATOM 840 C CA . LEU A 1 111 ? -5.872 -0.711 -3.834 1.00 98.81 111 LEU A CA 1
ATOM 841 C C . LEU A 1 111 ? -7.215 -1.377 -4.156 1.00 98.81 111 LEU A C 1
ATOM 843 O O . LEU A 1 111 ? -7.458 -2.511 -3.736 1.00 98.81 111 LEU A O 1
ATOM 847 N N . GLU A 1 112 ? -8.100 -0.666 -4.853 1.00 98.69 112 GLU A N 1
ATOM 848 C CA . GLU A 1 112 ? -9.487 -1.084 -5.099 1.00 98.69 112 GLU A CA 1
ATOM 849 C C . GLU A 1 112 ? -9.621 -1.699 -6.505 1.00 98.69 112 GLU A C 1
ATOM 851 O O . GLU A 1 112 ? -9.555 -0.994 -7.509 1.00 98.69 112 GLU A O 1
ATOM 856 N N . PHE A 1 113 ? -9.825 -3.016 -6.594 1.00 98.69 113 PHE A N 1
ATOM 857 C CA . PHE A 1 113 ? -9.941 -3.736 -7.871 1.00 98.69 113 PHE A CA 1
ATOM 858 C C . PHE A 1 113 ? -11.373 -3.800 -8.410 1.00 98.69 113 PHE A C 1
ATOM 860 O O . PHE A 1 113 ? -11.584 -3.923 -9.616 1.00 98.69 113 PHE A O 1
ATOM 867 N N . SER A 1 114 ? -12.370 -3.742 -7.526 1.00 97.81 114 SER A N 1
ATOM 868 C CA . SER A 1 114 ? -13.785 -3.687 -7.896 1.00 97.81 114 SER A CA 1
ATOM 869 C C . SER A 1 114 ? -14.611 -2.974 -6.823 1.00 97.81 114 SER A C 1
ATOM 871 O O . SER A 1 114 ? -14.117 -2.663 -5.743 1.00 97.81 114 SER A O 1
ATOM 873 N N . GLN A 1 115 ? -15.888 -2.731 -7.122 1.00 96.56 115 GLN A N 1
ATOM 874 C CA . GLN A 1 115 ? -16.863 -2.181 -6.171 1.00 96.56 115 GLN A CA 1
ATOM 875 C C . GLN A 1 115 ? -17.665 -3.278 -5.442 1.00 96.56 115 GLN A C 1
ATOM 877 O O . GLN A 1 115 ? -18.640 -2.977 -4.755 1.00 96.56 115 GLN A O 1
ATOM 882 N N . ALA A 1 116 ? -17.304 -4.555 -5.612 1.00 97.62 116 ALA A N 1
ATOM 883 C CA . ALA A 1 116 ? -18.006 -5.654 -4.960 1.00 97.62 116 ALA A CA 1
ATOM 884 C C . ALA A 1 116 ? -17.793 -5.608 -3.431 1.00 97.62 116 ALA A C 1
ATOM 886 O O . ALA A 1 116 ? -16.665 -5.380 -2.985 1.00 97.62 116 ALA A O 1
ATOM 887 N N . PRO A 1 117 ? -18.834 -5.856 -2.612 1.00 97.06 117 PRO A N 1
ATOM 888 C CA . PRO A 1 117 ? -18.681 -5.907 -1.162 1.00 97.06 117 PRO A CA 1
ATOM 889 C C . PRO A 1 117 ? -17.694 -6.994 -0.726 1.00 97.06 117 PRO A C 1
ATOM 891 O O . PRO A 1 117 ? -17.793 -8.144 -1.164 1.00 97.06 117 PRO A O 1
ATOM 894 N N . VAL A 1 118 ? -16.784 -6.647 0.184 1.00 98.06 118 VAL A N 1
ATOM 895 C CA . VAL A 1 118 ? -15.886 -7.619 0.814 1.00 98.06 118 VAL A CA 1
ATOM 896 C C . VAL A 1 118 ? -16.659 -8.416 1.857 1.00 98.06 118 VAL A C 1
ATOM 898 O O . VAL A 1 118 ? -17.207 -7.858 2.805 1.00 98.06 118 VAL A O 1
ATOM 901 N N . VAL A 1 119 ? -16.669 -9.737 1.704 1.00 97.75 119 VAL A N 1
ATOM 902 C CA . VAL A 1 119 ? -17.310 -10.661 2.655 1.00 97.75 119 VAL A CA 1
ATOM 903 C C . VAL A 1 119 ? -16.297 -11.479 3.449 1.00 97.75 119 VAL A C 1
ATOM 905 O O . VAL A 1 119 ? -16.643 -12.086 4.461 1.00 97.75 119 VAL A O 1
ATOM 908 N N . ARG A 1 120 ? -15.036 -11.514 3.000 1.00 97.56 120 ARG A N 1
ATOM 909 C CA . ARG A 1 120 ? -13.969 -12.288 3.636 1.00 97.56 120 ARG A CA 1
ATOM 910 C C . ARG A 1 120 ? -12.625 -11.597 3.471 1.00 97.56 120 ARG A C 1
ATOM 912 O O . ARG A 1 120 ? -12.303 -11.126 2.387 1.00 97.56 120 ARG A O 1
ATOM 919 N N . TRP A 1 121 ? -11.834 -11.593 4.536 1.00 97.94 121 TRP A N 1
ATOM 920 C CA . TRP A 1 121 ? -10.480 -11.048 4.541 1.00 97.94 121 TRP A CA 1
ATOM 921 C C . TRP A 1 121 ? -9.452 -12.166 4.691 1.00 97.94 121 TRP A C 1
ATOM 923 O O . TRP A 1 121 ? -9.609 -13.058 5.527 1.00 97.94 121 TRP A O 1
ATOM 933 N N . GLU A 1 122 ? -8.385 -12.103 3.903 1.00 97.25 122 GLU A N 1
ATOM 934 C CA . GLU A 1 122 ? -7.258 -13.037 3.954 1.00 97.25 122 GLU A CA 1
ATOM 935 C C . GLU A 1 122 ? -5.930 -12.287 4.071 1.00 97.25 122 GLU A C 1
ATOM 937 O O . GLU A 1 122 ? -5.795 -11.182 3.555 1.00 97.25 122 GLU A O 1
ATOM 942 N N . ARG A 1 123 ? -4.923 -12.893 4.713 1.00 97.44 123 ARG A N 1
ATOM 943 C CA . ARG A 1 123 ? -3.559 -12.337 4.741 1.00 97.44 123 ARG A CA 1
ATOM 944 C C . ARG A 1 123 ? -2.983 -12.327 3.329 1.00 97.44 123 ARG A C 1
ATOM 946 O O . ARG A 1 123 ? -3.053 -13.338 2.630 1.00 97.44 123 ARG A O 1
ATOM 953 N N . ALA A 1 124 ? -2.376 -11.217 2.934 1.00 98.19 124 ALA A N 1
ATOM 954 C CA . ALA A 1 124 ? -1.585 -11.157 1.719 1.00 98.19 124 ALA A CA 1
ATOM 955 C C . ALA A 1 124 ? -0.185 -11.709 2.020 1.00 98.19 124 ALA A C 1
ATOM 957 O O . ALA A 1 124 ? 0.589 -11.104 2.756 1.00 98.19 124 ALA A O 1
ATOM 958 N N . LEU A 1 125 ? 0.107 -12.899 1.494 1.00 98.25 125 LEU A N 1
ATOM 959 C CA . LEU A 1 125 ? 1.359 -13.620 1.728 1.00 98.25 125 LEU A CA 1
ATOM 960 C C . LEU A 1 125 ? 2.230 -13.611 0.475 1.00 98.25 125 LEU A C 1
ATOM 962 O O . LEU A 1 125 ? 1.706 -13.656 -0.640 1.00 98.25 125 LEU A O 1
ATOM 966 N N . VAL A 1 126 ? 3.547 -13.618 0.658 1.00 98.31 126 VAL A N 1
ATOM 967 C CA . VAL A 1 126 ? 4.530 -13.836 -0.419 1.00 98.31 126 VAL A CA 1
ATOM 968 C C . VAL A 1 126 ? 5.087 -15.268 -0.350 1.00 98.31 126 VAL A C 1
ATOM 970 O O . VAL A 1 126 ? 4.977 -15.919 0.696 1.00 98.31 126 VAL A O 1
ATOM 973 N N . PRO A 1 127 ? 5.691 -15.802 -1.431 1.00 97.88 127 PRO A N 1
ATOM 974 C CA . PRO A 1 127 ? 6.214 -17.168 -1.441 1.00 97.88 127 PRO A CA 1
ATOM 975 C C . PRO A 1 127 ? 7.160 -17.465 -0.269 1.00 97.88 127 PRO A C 1
ATOM 977 O O . PRO A 1 127 ? 8.145 -16.753 -0.057 1.00 97.88 127 PRO A O 1
ATOM 980 N N . GLY A 1 128 ? 6.874 -18.551 0.455 1.00 96.94 128 GLY A N 1
ATOM 981 C CA . GLY A 1 128 ? 7.651 -19.023 1.608 1.00 96.94 128 GLY A CA 1
ATOM 982 C C . GLY A 1 128 ? 7.103 -18.607 2.977 1.00 96.94 128 GLY A C 1
ATOM 983 O O . GLY A 1 128 ? 7.577 -19.122 3.988 1.00 96.94 128 GLY A O 1
ATOM 984 N N . GLN A 1 129 ? 6.103 -17.724 3.032 1.00 97.38 129 GLN A N 1
ATOM 985 C CA . GLN A 1 129 ? 5.421 -17.378 4.279 1.00 97.38 129 GLN A CA 1
ATOM 986 C C . GLN A 1 129 ? 4.344 -18.410 4.621 1.00 97.38 129 GLN A C 1
ATOM 988 O O . GLN A 1 129 ? 3.506 -18.745 3.783 1.00 97.38 129 GLN A O 1
ATOM 993 N N . ASP A 1 130 ? 4.356 -18.885 5.866 1.00 95.19 130 ASP A N 1
ATOM 994 C CA . ASP A 1 130 ? 3.420 -19.888 6.372 1.00 95.19 130 ASP A CA 1
ATOM 995 C C . ASP A 1 130 ? 2.669 -19.326 7.589 1.00 95.19 130 ASP A C 1
ATOM 997 O O . ASP A 1 130 ? 3.271 -19.147 8.651 1.00 95.19 130 ASP A O 1
ATOM 1001 N N . PRO A 1 131 ? 1.362 -19.030 7.471 1.00 91.50 131 PRO A N 1
ATOM 1002 C CA . PRO A 1 131 ? 0.598 -18.424 8.554 1.00 91.50 131 PRO A CA 1
ATOM 1003 C C . PRO A 1 131 ? 0.456 -19.341 9.776 1.00 91.50 131 PRO A C 1
ATOM 1005 O O . PRO A 1 131 ? 0.148 -18.834 10.852 1.00 91.50 131 PRO A O 1
ATOM 1008 N N . ALA A 1 132 ? 0.687 -20.654 9.643 1.00 92.69 132 ALA A N 1
ATOM 1009 C CA . ALA A 1 132 ? 0.670 -21.583 10.773 1.00 92.69 132 ALA A CA 1
ATOM 1010 C C . ALA A 1 132 ? 1.876 -21.408 11.712 1.00 92.69 132 ALA A C 1
ATOM 1012 O O . ALA A 1 132 ? 1.842 -21.893 12.841 1.00 92.69 132 ALA A O 1
ATOM 1013 N N . LYS A 1 133 ? 2.929 -20.710 11.263 1.00 94.50 133 LYS A N 1
ATOM 1014 C CA . LYS A 1 133 ? 4.123 -20.411 12.068 1.00 94.50 133 LYS A CA 1
ATOM 1015 C C . LYS A 1 133 ? 4.001 -19.137 12.895 1.00 94.50 133 LYS A C 1
ATOM 1017 O O . LYS A 1 133 ? 4.897 -18.862 13.682 1.00 94.50 133 LYS A O 1
ATOM 1022 N N . LEU A 1 134 ? 2.941 -18.356 12.692 1.00 94.81 134 LEU A N 1
ATOM 1023 C CA . LEU A 1 134 ? 2.728 -17.124 13.437 1.00 94.81 134 LEU A CA 1
ATOM 1024 C C . LEU A 1 134 ? 2.220 -17.450 14.848 1.00 94.81 134 LEU A C 1
ATOM 1026 O O . LEU A 1 134 ? 1.269 -18.217 15.022 1.00 94.81 134 LEU A O 1
ATOM 1030 N N . GLY A 1 135 ? 2.857 -16.849 15.845 1.00 92.88 135 GLY A N 1
ATOM 1031 C CA . GLY A 1 135 ? 2.424 -16.849 17.235 1.00 92.88 135 GLY A CA 1
ATOM 1032 C C . GLY A 1 135 ? 1.335 -15.813 17.516 1.00 92.88 135 GLY A C 1
ATOM 1033 O O . GLY A 1 135 ? 0.702 -15.265 16.613 1.00 92.88 135 GLY A O 1
ATOM 1034 N N . LYS A 1 136 ? 1.109 -15.535 18.803 1.00 91.12 136 LYS A N 1
ATOM 1035 C CA . LYS A 1 136 ? 0.132 -14.540 19.258 1.00 91.12 136 LYS A CA 1
ATOM 1036 C C . LYS A 1 136 ? 0.494 -13.145 18.746 1.00 91.12 136 LYS A C 1
ATOM 1038 O O . LYS A 1 136 ? 1.606 -12.683 18.964 1.00 91.12 136 LYS A O 1
ATOM 1043 N N . ASP A 1 137 ? -0.456 -12.492 18.077 1.00 87.94 137 ASP A N 1
ATOM 1044 C CA . ASP A 1 137 ? -0.336 -11.142 17.498 1.00 87.94 137 ASP A CA 1
ATOM 1045 C C . ASP A 1 137 ? 0.783 -10.939 16.465 1.00 87.94 137 ASP A C 1
ATOM 1047 O O . ASP A 1 137 ? 0.929 -9.842 15.919 1.00 87.94 137 ASP A O 1
ATOM 1051 N N . GLU A 1 138 ? 1.507 -11.999 16.111 1.00 94.12 138 GLU A N 1
ATOM 1052 C CA . GLU A 1 138 ? 2.484 -11.975 15.036 1.00 94.12 138 GLU A CA 1
ATOM 1053 C C . GLU A 1 138 ? 1.797 -11.881 13.672 1.00 94.12 138 GLU A C 1
ATOM 1055 O O . GLU A 1 138 ? 0.653 -12.307 13.461 1.00 94.12 138 GLU A O 1
ATOM 1060 N N . TYR A 1 139 ? 2.525 -11.312 12.720 1.00 95.69 139 TYR A N 1
ATOM 1061 C CA . TYR A 1 139 ? 2.095 -11.168 11.342 1.00 95.69 139 TYR A CA 1
ATOM 1062 C C . TYR A 1 139 ? 3.296 -11.135 10.409 1.00 95.69 139 TYR A C 1
ATOM 1064 O O . TYR A 1 139 ? 4.405 -10.773 10.792 1.00 95.69 139 TYR A O 1
ATOM 1072 N N . TYR A 1 140 ? 3.035 -11.453 9.147 1.00 97.56 140 TYR A N 1
ATOM 1073 C CA . TYR A 1 140 ? 3.917 -11.070 8.060 1.00 97.56 140 TYR A CA 1
ATOM 1074 C C . TYR A 1 140 ? 3.509 -9.691 7.549 1.00 97.56 140 TYR A C 1
ATOM 1076 O O . TYR A 1 140 ? 2.325 -9.436 7.318 1.00 97.56 140 TYR A O 1
ATOM 1084 N N . GLY A 1 141 ? 4.489 -8.813 7.378 1.00 97.06 141 GLY A N 1
ATOM 1085 C CA . GLY A 1 141 ? 4.323 -7.509 6.751 1.00 97.06 141 GLY A CA 1
ATOM 1086 C C . GLY A 1 141 ? 5.434 -7.260 5.743 1.00 97.06 141 GLY A C 1
ATOM 1087 O O . GLY A 1 141 ? 6.480 -7.911 5.809 1.00 97.06 141 GLY A O 1
ATOM 1088 N N . PHE A 1 142 ? 5.209 -6.343 4.804 1.00 97.81 142 PHE A N 1
ATOM 1089 C CA . PHE A 1 142 ? 6.315 -5.875 3.973 1.00 97.81 142 PHE A CA 1
ATOM 1090 C C . PHE A 1 142 ? 7.197 -4.930 4.802 1.00 97.81 142 PHE A C 1
ATOM 1092 O O . PHE A 1 142 ? 6.648 -4.128 5.565 1.00 97.81 142 PHE A O 1
ATOM 1099 N N . PRO A 1 143 ? 8.530 -5.048 4.700 1.00 97.50 143 PRO A N 1
ATOM 1100 C CA . PRO A 1 143 ? 9.449 -4.187 5.427 1.00 97.50 143 PRO A CA 1
ATOM 1101 C C . PRO A 1 143 ? 9.493 -2.784 4.811 1.00 97.50 143 PRO A C 1
ATOM 1103 O O . PRO A 1 143 ? 9.351 -2.626 3.596 1.00 97.50 143 PRO A O 1
ATOM 1106 N N . VAL A 1 144 ? 9.709 -1.790 5.667 1.00 98.50 144 VAL A N 1
ATOM 1107 C CA . VAL A 1 144 ? 9.921 -0.379 5.339 1.00 98.50 144 VAL A CA 1
ATOM 1108 C C . VAL A 1 144 ? 11.114 0.146 6.120 1.00 98.50 144 VAL A C 1
ATOM 1110 O O . VAL A 1 144 ? 11.212 -0.142 7.313 1.00 98.50 144 VAL A O 1
ATOM 1113 N N . ASP A 1 145 ? 11.985 0.886 5.435 1.00 98.25 145 ASP A N 1
ATOM 1114 C CA . ASP A 1 145 ? 13.269 1.390 5.956 1.00 98.25 145 ASP A CA 1
ATOM 1115 C C . ASP A 1 145 ? 13.589 2.832 5.492 1.00 98.25 145 ASP A C 1
ATOM 1117 O O . ASP A 1 145 ? 14.556 3.448 5.926 1.00 98.25 145 ASP A O 1
ATOM 1121 N N . ALA A 1 146 ? 12.760 3.397 4.610 1.00 97.75 146 ALA A N 1
ATOM 1122 C CA . ALA A 1 146 ? 12.789 4.793 4.182 1.00 97.75 146 ALA A CA 1
ATOM 1123 C C . ALA A 1 146 ? 11.469 5.519 4.510 1.00 97.75 146 ALA A C 1
ATOM 1125 O O . ALA A 1 146 ? 11.080 6.475 3.827 1.00 97.75 146 ALA A O 1
ATOM 1126 N N . GLY A 1 147 ? 10.719 5.042 5.510 1.00 98.12 147 GLY A N 1
ATOM 1127 C CA . GLY A 1 147 ? 9.449 5.645 5.927 1.00 98.12 147 GLY A CA 1
ATOM 1128 C C . GLY A 1 147 ? 8.375 5.740 4.830 1.00 98.12 147 GLY A C 1
ATOM 1129 O O . GLY A 1 147 ? 7.466 6.577 4.927 1.00 98.12 147 GLY A O 1
ATOM 1130 N N . THR A 1 148 ? 8.472 4.916 3.780 1.00 98.62 148 THR A N 1
ATOM 1131 C CA . THR A 1 148 ? 7.599 4.972 2.601 1.00 98.62 148 THR A CA 1
ATOM 1132 C C . THR A 1 148 ? 7.091 3.586 2.227 1.00 98.62 148 THR A C 1
ATOM 1134 O O . THR A 1 148 ? 7.853 2.634 2.127 1.00 98.62 148 THR A O 1
ATOM 1137 N N . GLY A 1 149 ? 5.788 3.473 1.983 1.00 98.56 149 GLY A N 1
ATOM 1138 C CA . GLY A 1 149 ? 5.167 2.308 1.365 1.00 98.56 149 GLY A CA 1
ATOM 1139 C C . GLY A 1 149 ? 4.718 2.613 -0.061 1.00 98.56 149 GLY A C 1
ATOM 1140 O O . GLY A 1 149 ? 4.404 3.755 -0.401 1.00 98.56 149 GLY A O 1
ATOM 1141 N N . ALA A 1 150 ? 4.655 1.581 -0.894 1.00 98.56 150 ALA A N 1
ATOM 1142 C CA . ALA A 1 150 ? 4.122 1.672 -2.243 1.00 98.56 150 ALA A CA 1
ATOM 1143 C C . ALA A 1 150 ? 3.317 0.431 -2.631 1.00 98.56 150 ALA A C 1
ATOM 1145 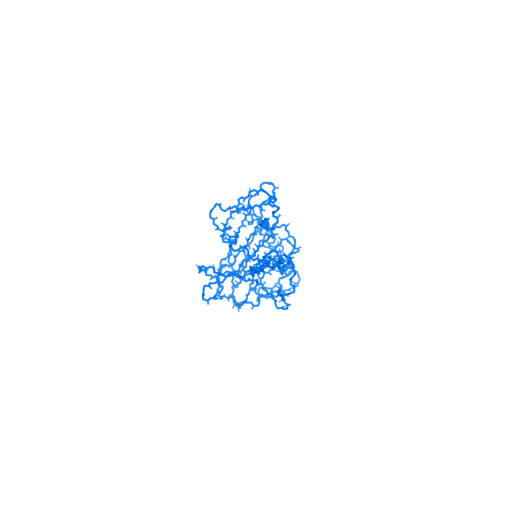O O . ALA A 1 150 ? 3.560 -0.665 -2.127 1.00 98.56 150 ALA A O 1
ATOM 1146 N N . PHE A 1 151 ? 2.392 0.612 -3.574 1.00 98.62 151 PHE A N 1
ATOM 1147 C CA . PHE A 1 151 ? 1.795 -0.479 -4.345 1.00 98.62 151 PHE A CA 1
ATOM 1148 C C . PHE A 1 151 ? 2.273 -0.396 -5.793 1.00 98.62 151 PHE A C 1
ATOM 1150 O O . PHE A 1 151 ? 2.161 0.665 -6.413 1.00 98.62 151 PHE A O 1
ATOM 1157 N N . LEU A 1 152 ? 2.778 -1.504 -6.338 1.00 98.06 152 LEU A N 1
ATOM 1158 C CA . LEU A 1 152 ? 3.298 -1.550 -7.707 1.00 98.06 152 LEU A CA 1
ATOM 1159 C C . LEU A 1 152 ? 3.166 -2.931 -8.355 1.00 98.06 152 LEU A C 1
ATOM 1161 O O . LEU A 1 152 ? 3.178 -3.965 -7.684 1.00 98.06 152 LEU A O 1
ATOM 1165 N N . ASP A 1 153 ? 3.059 -2.943 -9.683 1.00 98.50 153 ASP A N 1
ATOM 1166 C CA . ASP A 1 153 ? 3.303 -4.145 -10.482 1.00 98.50 153 ASP A CA 1
ATOM 1167 C C . ASP A 1 153 ? 4.805 -4.483 -10.427 1.00 98.50 153 ASP A C 1
ATOM 1169 O O . ASP A 1 153 ? 5.626 -3.577 -10.601 1.00 98.50 153 ASP A O 1
ATOM 1173 N N . PRO A 1 154 ? 5.204 -5.753 -10.217 1.00 97.94 154 PRO A N 1
ATOM 1174 C CA . PRO A 1 154 ? 6.617 -6.135 -10.137 1.00 97.94 154 PRO A CA 1
ATOM 1175 C C . PRO A 1 154 ? 7.452 -5.767 -11.377 1.00 97.94 154 PRO A C 1
ATOM 1177 O O . PRO A 1 154 ? 8.678 -5.711 -11.281 1.00 97.94 154 PRO A O 1
ATOM 1180 N N . ALA A 1 155 ? 6.834 -5.509 -12.535 1.00 97.06 155 ALA A N 1
ATOM 1181 C CA . ALA A 1 155 ? 7.533 -4.971 -13.701 1.00 97.06 155 ALA A CA 1
ATOM 1182 C C . ALA A 1 155 ? 8.194 -3.609 -13.419 1.00 97.06 155 ALA A C 1
ATOM 1184 O O . ALA A 1 155 ? 9.289 -3.365 -13.912 1.00 97.06 155 ALA A O 1
ATOM 1185 N N . VAL A 1 156 ? 7.590 -2.764 -12.573 1.00 96.62 156 VAL A N 1
ATOM 1186 C CA . VAL A 1 156 ? 8.169 -1.465 -12.185 1.00 96.62 156 VAL A CA 1
ATOM 1187 C C . VAL A 1 156 ? 9.496 -1.654 -11.455 1.00 96.62 156 VAL A C 1
ATOM 1189 O O . VAL A 1 156 ? 10.474 -0.985 -11.779 1.00 96.62 156 VAL A O 1
ATOM 1192 N N . GLY A 1 157 ? 9.535 -2.588 -10.500 1.00 95.81 157 GLY A N 1
ATOM 1193 C CA . GLY A 1 157 ? 10.746 -2.898 -9.741 1.00 95.81 157 GLY A CA 1
ATOM 1194 C C . GLY A 1 157 ? 11.880 -3.377 -10.638 1.00 95.81 157 GLY A C 1
ATOM 1195 O O . GLY A 1 157 ? 12.989 -2.856 -10.556 1.00 95.81 157 GLY A O 1
ATOM 1196 N N . LYS A 1 158 ? 11.573 -4.292 -11.564 1.00 96.25 158 LYS A N 1
ATOM 1197 C CA . LYS A 1 158 ? 12.541 -4.802 -12.547 1.00 96.25 158 LYS A CA 1
ATOM 1198 C C . LYS A 1 158 ? 13.075 -3.707 -13.467 1.00 96.25 158 LYS A C 1
ATOM 1200 O O . LYS A 1 158 ? 14.273 -3.662 -13.722 1.00 96.25 158 LYS A O 1
ATOM 1205 N N . ASP A 1 159 ? 12.200 -2.829 -13.954 1.00 95.94 159 ASP A N 1
ATOM 1206 C CA . ASP A 1 159 ? 12.595 -1.739 -14.849 1.00 95.94 159 ASP A CA 1
ATOM 1207 C C . ASP A 1 159 ? 13.523 -0.741 -14.149 1.00 95.94 159 ASP A C 1
ATOM 1209 O O . ASP A 1 159 ? 14.446 -0.227 -14.776 1.00 95.94 159 ASP A O 1
ATOM 1213 N N . ILE A 1 160 ? 13.299 -0.472 -12.859 1.00 95.38 160 ILE A N 1
ATOM 1214 C CA . ILE A 1 160 ? 14.160 0.410 -12.058 1.00 95.38 160 ILE A CA 1
ATOM 1215 C C . ILE A 1 160 ? 15.484 -0.276 -11.726 1.00 95.38 160 ILE A C 1
ATOM 1217 O O . ILE A 1 160 ? 16.535 0.342 -11.870 1.00 95.38 160 ILE A O 1
ATOM 1221 N N . ALA A 1 161 ? 15.457 -1.554 -11.349 1.00 93.88 161 ALA A N 1
ATOM 1222 C CA . ALA A 1 161 ? 16.659 -2.327 -11.042 1.00 93.88 161 ALA A CA 1
ATOM 1223 C C . ALA A 1 161 ? 17.565 -2.568 -12.263 1.00 93.88 161 ALA A C 1
ATOM 1225 O O . ALA A 1 161 ? 18.758 -2.818 -12.110 1.00 93.88 161 ALA A O 1
ATOM 1226 N N . ALA A 1 162 ? 17.020 -2.470 -13.479 1.00 96.50 162 ALA A N 1
ATOM 1227 C CA . ALA A 1 162 ? 17.788 -2.541 -14.721 1.00 96.50 162 ALA A CA 1
ATOM 1228 C C . ALA A 1 162 ? 18.542 -1.238 -15.066 1.00 96.50 162 ALA A C 1
ATOM 1230 O O . ALA A 1 162 ? 19.337 -1.229 -16.010 1.00 96.50 162 ALA A O 1
ATOM 1231 N N . LEU A 1 163 ? 18.287 -0.136 -14.352 1.00 96.81 163 LEU A N 1
ATOM 1232 C CA . LEU A 1 163 ? 18.981 1.138 -14.549 1.00 96.81 163 LEU A CA 1
ATOM 1233 C C . LEU A 1 163 ? 20.376 1.121 -13.913 1.00 96.81 163 LEU A C 1
ATOM 1235 O O . LEU A 1 163 ? 20.669 0.316 -13.029 1.00 96.81 163 LEU A O 1
ATOM 1239 N N . SER A 1 164 ? 21.242 2.052 -14.325 1.00 97.94 164 SER A N 1
ATOM 1240 C CA . SER A 1 164 ? 22.464 2.306 -13.557 1.00 97.94 164 SER A CA 1
ATOM 1241 C C . SER A 1 164 ? 22.127 2.889 -12.180 1.00 97.94 164 SER A C 1
ATOM 1243 O O . SER A 1 164 ? 21.088 3.531 -12.004 1.00 97.94 164 SER A O 1
ATOM 1245 N N . THR A 1 165 ? 23.035 2.730 -11.214 1.00 95.75 165 THR A N 1
ATOM 1246 C CA . THR A 1 165 ? 22.875 3.292 -9.864 1.00 95.75 165 THR A CA 1
ATOM 1247 C C . THR A 1 165 ? 22.564 4.789 -9.897 1.00 95.75 165 THR A C 1
ATOM 1249 O O . THR A 1 165 ? 21.617 5.222 -9.251 1.00 95.75 165 THR A O 1
ATOM 1252 N N . ASP A 1 166 ? 23.284 5.567 -10.710 1.00 97.88 166 ASP A N 1
ATOM 1253 C CA . ASP A 1 166 ? 23.072 7.018 -10.821 1.00 97.88 166 ASP A CA 1
ATOM 1254 C C . ASP A 1 166 ? 21.692 7.365 -11.400 1.00 97.88 166 ASP A C 1
ATOM 1256 O O . ASP A 1 166 ? 21.052 8.327 -10.978 1.00 97.88 166 ASP A O 1
ATOM 1260 N N . GLN A 1 167 ? 21.203 6.573 -12.360 1.00 97.69 167 GLN A N 1
ATOM 1261 C CA . GLN A 1 167 ? 19.878 6.767 -12.952 1.00 97.69 167 GLN A CA 1
ATOM 1262 C C . GLN A 1 167 ? 18.760 6.435 -11.960 1.00 97.69 167 GLN A C 1
ATOM 1264 O O . GLN A 1 167 ? 17.782 7.179 -11.879 1.00 97.69 167 GLN A O 1
ATOM 1269 N N . ALA A 1 168 ? 18.896 5.336 -11.213 1.00 96.31 168 ALA A N 1
ATOM 1270 C CA . ALA A 1 168 ? 17.947 4.969 -10.167 1.00 96.31 168 ALA A CA 1
ATOM 1271 C C . ALA A 1 168 ? 17.938 6.015 -9.041 1.00 96.31 168 ALA A C 1
ATOM 1273 O O . ALA A 1 168 ? 16.866 6.475 -8.651 1.00 96.31 168 ALA A O 1
ATOM 1274 N N . GLN A 1 169 ? 19.115 6.469 -8.598 1.00 97.12 169 GLN A N 1
ATOM 1275 C CA . GLN A 1 169 ? 19.235 7.504 -7.571 1.00 97.12 169 GLN A CA 1
ATOM 1276 C C . GLN A 1 169 ? 18.568 8.812 -8.003 1.00 97.12 169 GLN A C 1
ATOM 1278 O O . GLN A 1 169 ? 17.786 9.375 -7.243 1.00 97.12 169 GLN A O 1
ATOM 1283 N N . ALA A 1 170 ? 18.789 9.259 -9.243 1.00 98.19 170 ALA A N 1
ATOM 1284 C CA . ALA A 1 170 ? 18.145 10.466 -9.758 1.00 98.19 170 ALA A CA 1
ATOM 1285 C C . ALA A 1 170 ? 16.608 10.359 -9.776 1.00 98.19 170 ALA A C 1
ATOM 1287 O O . ALA A 1 170 ? 15.919 11.350 -9.535 1.00 98.19 170 ALA A O 1
ATOM 1288 N N . ILE A 1 171 ? 16.059 9.167 -10.043 1.00 97.25 171 ILE A N 1
ATOM 1289 C CA . ILE A 1 171 ? 14.612 8.916 -9.958 1.00 97.25 171 ILE A CA 1
ATOM 1290 C C . ILE A 1 171 ? 14.136 8.993 -8.507 1.00 97.25 171 ILE A C 1
ATOM 1292 O O . ILE A 1 171 ? 13.109 9.616 -8.241 1.00 97.25 171 ILE A O 1
ATOM 1296 N N . TYR A 1 172 ? 14.863 8.380 -7.575 1.00 97.81 172 TYR A N 1
ATOM 1297 C CA . TYR A 1 172 ? 14.498 8.400 -6.161 1.00 97.81 172 TYR A CA 1
ATOM 1298 C C . TYR A 1 172 ? 14.547 9.810 -5.574 1.00 97.81 172 TYR A C 1
ATOM 1300 O O . TYR A 1 172 ? 13.581 10.220 -4.932 1.00 97.81 172 TYR A O 1
ATOM 1308 N N . ASP A 1 173 ? 15.590 10.585 -5.866 1.00 98.19 173 ASP A N 1
ATOM 1309 C CA . ASP A 1 173 ? 15.709 11.982 -5.431 1.00 98.19 173 ASP A CA 1
ATOM 1310 C C . ASP A 1 173 ? 14.547 12.834 -5.962 1.00 98.19 173 ASP A C 1
ATOM 1312 O O . ASP A 1 173 ? 13.965 13.656 -5.245 1.00 98.19 173 ASP A O 1
ATOM 1316 N N . ASP A 1 174 ? 14.163 12.610 -7.220 1.00 98.12 174 ASP A N 1
ATOM 1317 C CA . ASP A 1 174 ? 13.025 13.284 -7.832 1.00 98.12 174 ASP A CA 1
ATOM 1318 C C . ASP A 1 174 ? 11.694 12.879 -7.178 1.00 98.12 174 ASP A C 1
ATOM 1320 O O . ASP A 1 174 ? 10.878 13.748 -6.862 1.00 98.12 174 ASP A O 1
ATOM 1324 N N . TRP A 1 175 ? 11.483 11.592 -6.890 1.00 98.25 175 TRP A N 1
ATOM 1325 C CA . TRP A 1 175 ? 10.297 11.113 -6.169 1.00 98.25 175 TRP A CA 1
ATOM 1326 C C . TRP A 1 175 ? 10.220 11.631 -4.734 1.00 98.25 175 TRP A C 1
ATOM 1328 O O . TRP A 1 175 ? 9.131 11.968 -4.266 1.00 98.25 175 TRP A O 1
ATOM 1338 N N . ILE A 1 176 ? 11.344 11.736 -4.027 1.00 98.44 176 ILE A N 1
ATOM 1339 C CA . ILE A 1 176 ? 11.388 12.327 -2.684 1.00 98.44 176 ILE A CA 1
ATOM 1340 C C . ILE A 1 176 ? 10.925 13.786 -2.763 1.00 98.44 176 ILE A C 1
ATOM 1342 O O . ILE A 1 176 ? 9.929 14.167 -2.146 1.00 98.44 176 ILE A O 1
ATOM 1346 N N . ARG A 1 177 ? 11.558 14.587 -3.626 1.00 98.38 177 ARG A N 1
ATOM 1347 C CA . ARG A 1 177 ? 11.215 16.006 -3.795 1.00 98.38 177 ARG A CA 1
ATOM 1348 C C . ARG A 1 177 ? 9.758 16.207 -4.229 1.00 98.38 177 ARG A C 1
ATOM 1350 O O . ARG A 1 177 ? 9.071 17.092 -3.714 1.00 98.38 177 ARG A O 1
ATOM 1357 N N . GLN A 1 178 ? 9.278 15.420 -5.193 1.00 98.38 178 GLN A N 1
ATOM 1358 C CA . GLN A 1 178 ? 7.905 15.537 -5.688 1.00 98.38 178 GLN A CA 1
ATOM 1359 C C . GLN A 1 178 ? 6.878 15.101 -4.647 1.00 98.38 178 GLN A C 1
ATOM 1361 O O . GLN A 1 178 ? 5.862 15.775 -4.501 1.00 98.38 178 GLN A O 1
ATOM 1366 N N . GLY A 1 179 ? 7.129 14.017 -3.911 1.00 98.31 179 GLY A N 1
ATOM 1367 C CA . GLY A 1 179 ? 6.186 13.525 -2.908 1.00 98.31 179 GLY A CA 1
ATOM 1368 C C . GLY A 1 179 ? 6.070 14.435 -1.687 1.00 98.31 179 GLY A C 1
ATOM 1369 O O . GLY A 1 179 ? 4.976 14.592 -1.139 1.00 98.31 179 GLY A O 1
ATOM 1370 N N . GLU A 1 180 ? 7.154 15.113 -1.299 1.00 97.88 180 GLU A N 1
ATOM 1371 C CA . GLU A 1 180 ? 7.102 16.182 -0.293 1.00 97.88 180 GLU A CA 1
ATOM 1372 C C . GLU A 1 180 ? 6.263 17.371 -0.776 1.00 97.88 180 GLU A C 1
ATOM 1374 O O . GLU A 1 180 ? 5.388 17.862 -0.054 1.00 97.88 180 GLU A O 1
ATOM 1379 N N . GLY A 1 181 ? 6.497 17.815 -2.017 1.00 98.44 181 GLY A N 1
ATOM 1380 C CA . GLY A 1 181 ? 5.746 18.906 -2.636 1.00 98.44 181 GLY A CA 1
ATOM 1381 C C . GLY A 1 181 ? 4.255 18.589 -2.761 1.00 98.44 181 GLY A C 1
ATOM 1382 O O . GLY A 1 181 ? 3.419 19.367 -2.298 1.00 98.44 181 GLY A O 1
ATOM 1383 N N . TYR A 1 182 ? 3.932 17.419 -3.313 1.00 98.38 182 TYR A N 1
ATOM 1384 C CA . TYR A 1 182 ? 2.563 16.943 -3.493 1.00 98.38 182 TYR A CA 1
ATOM 1385 C C . TYR A 1 182 ? 1.844 16.798 -2.150 1.00 98.38 182 TYR A C 1
ATOM 1387 O O . TYR A 1 182 ? 0.726 17.296 -1.993 1.00 98.38 182 TYR A O 1
ATOM 1395 N N . GLY A 1 183 ? 2.496 16.171 -1.162 1.00 97.81 183 GLY A N 1
ATOM 1396 C CA . GLY A 1 183 ? 1.957 16.028 0.188 1.00 97.81 183 GLY A CA 1
ATOM 1397 C C . GLY A 1 183 ? 1.582 17.382 0.790 1.00 97.81 183 GLY A C 1
ATOM 1398 O O . GLY A 1 183 ? 0.441 17.586 1.209 1.00 97.81 183 GLY A O 1
ATOM 1399 N N . LYS A 1 184 ? 2.498 18.356 0.742 1.00 97.75 184 LYS A N 1
ATOM 1400 C CA . LYS A 1 184 ? 2.252 19.714 1.246 1.00 97.75 184 LYS A CA 1
ATOM 1401 C C . LYS A 1 184 ? 1.093 20.410 0.530 1.00 97.75 184 LYS A C 1
ATOM 1403 O O . LYS A 1 184 ? 0.234 20.980 1.201 1.00 97.75 184 LYS A O 1
ATOM 1408 N N . GLU A 1 185 ? 1.059 20.362 -0.800 1.00 98.19 185 GLU A N 1
ATOM 1409 C CA . GLU A 1 185 ? 0.006 20.985 -1.616 1.00 98.19 185 GLU A CA 1
ATOM 1410 C C . GLU A 1 185 ? -1.385 20.427 -1.286 1.00 98.19 185 GLU A C 1
ATOM 1412 O O . GLU A 1 185 ? -2.359 21.173 -1.203 1.00 98.19 185 GLU A O 1
ATOM 1417 N N . HIS A 1 186 ? -1.470 19.123 -1.019 1.00 97.00 186 HIS A N 1
ATOM 1418 C CA . HIS A 1 186 ? -2.737 18.435 -0.779 1.00 97.00 186 HIS A CA 1
ATOM 1419 C C . HIS A 1 186 ? -3.083 18.308 0.711 1.00 97.00 186 HIS A C 1
ATOM 1421 O O . HIS A 1 186 ? -4.100 17.697 1.060 1.00 97.00 186 HIS A O 1
ATOM 1427 N N . GLY A 1 187 ? -2.260 18.863 1.607 1.00 97.06 187 GLY A N 1
ATOM 1428 C CA . GLY A 1 187 ? -2.419 18.706 3.051 1.00 97.06 187 GLY A CA 1
ATOM 1429 C C . GLY A 1 187 ? -2.383 17.233 3.451 1.00 97.06 187 GLY A C 1
ATOM 1430 O O . GLY A 1 187 ? -3.330 16.718 4.045 1.00 97.06 187 GLY A O 1
ATOM 1431 N N . LEU A 1 188 ? -1.331 16.528 3.058 1.00 97.56 188 LEU A N 1
ATOM 1432 C CA . LEU A 1 188 ? -1.083 15.119 3.325 1.00 97.56 188 LEU A CA 1
ATOM 1433 C C . LEU A 1 188 ? 0.330 14.932 3.891 1.00 97.56 188 LEU A C 1
ATOM 1435 O O . LEU A 1 188 ? 1.220 15.733 3.599 1.00 97.56 188 LEU A O 1
ATOM 1439 N N . PRO A 1 189 ? 0.568 13.841 4.641 1.00 97.56 189 PRO A N 1
ATOM 1440 C CA . PRO A 1 189 ? 1.915 13.293 4.781 1.00 97.56 189 PRO A CA 1
ATOM 1441 C C . PRO A 1 189 ? 2.527 13.013 3.399 1.00 97.56 189 PRO A C 1
ATOM 1443 O O . PRO A 1 189 ? 1.800 12.999 2.400 1.00 97.56 189 PRO A O 1
ATOM 1446 N N . TYR A 1 190 ? 3.835 12.735 3.343 1.00 98.25 190 TYR A N 1
ATOM 1447 C CA . TYR A 1 190 ? 4.519 12.361 2.097 1.00 98.25 190 TYR A CA 1
ATOM 1448 C C . TYR A 1 190 ? 3.657 11.399 1.270 1.00 98.25 190 TYR A C 1
ATOM 1450 O O . TYR A 1 190 ? 3.217 10.362 1.771 1.00 98.25 190 TYR A O 1
ATOM 1458 N N . SER A 1 191 ? 3.339 11.790 0.040 1.00 98.00 191 SER A N 1
ATOM 1459 C CA . SER A 1 191 ? 2.456 11.042 -0.851 1.00 98.00 191 SER A CA 1
ATOM 1460 C C . SER A 1 191 ? 2.786 11.410 -2.286 1.00 98.00 191 SER A C 1
ATOM 1462 O O . SER A 1 191 ? 2.985 12.587 -2.574 1.00 98.00 191 SER A O 1
ATOM 1464 N N . LEU A 1 192 ? 2.807 10.436 -3.189 1.00 98.50 192 LEU A N 1
ATOM 1465 C CA . LEU A 1 192 ? 3.099 10.692 -4.593 1.00 98.50 192 LEU A CA 1
ATOM 1466 C C . LEU A 1 192 ? 2.401 9.676 -5.507 1.00 98.50 192 LEU A C 1
ATOM 1468 O O . LEU A 1 192 ? 2.776 8.500 -5.510 1.00 98.50 192 LEU A O 1
ATOM 1472 N N . PRO A 1 193 ? 1.421 10.096 -6.324 1.00 97.75 193 PRO A N 1
ATOM 1473 C CA . PRO A 1 193 ? 1.049 9.340 -7.510 1.00 97.75 193 PRO A CA 1
ATOM 1474 C C . PRO A 1 193 ? 2.137 9.501 -8.579 1.00 97.75 193 PRO A C 1
ATOM 1476 O O . PRO A 1 193 ? 2.467 10.615 -8.983 1.00 97.75 193 PRO A O 1
ATOM 1479 N N . VAL A 1 194 ? 2.683 8.391 -9.066 1.00 97.44 194 VAL A N 1
ATOM 1480 C CA . VAL A 1 194 ? 3.731 8.377 -10.093 1.00 97.44 194 VAL A CA 1
ATOM 1481 C C . VAL A 1 194 ? 3.179 7.776 -11.376 1.00 97.44 194 VAL A C 1
ATOM 1483 O O . VAL A 1 194 ? 2.564 6.712 -11.364 1.00 97.44 194 VAL A O 1
ATOM 1486 N N . THR A 1 195 ? 3.457 8.429 -12.504 1.00 95.69 195 THR A N 1
ATOM 1487 C CA . THR A 1 195 ? 3.301 7.844 -13.842 1.00 95.69 195 THR A CA 1
ATOM 1488 C C . THR A 1 195 ? 4.661 7.800 -14.526 1.00 95.69 195 THR A C 1
ATOM 1490 O O . THR A 1 195 ? 5.347 8.818 -14.618 1.00 95.69 195 THR A O 1
ATOM 1493 N N . ARG A 1 196 ? 5.059 6.624 -15.015 1.00 90.06 196 ARG A N 1
ATOM 1494 C CA . ARG A 1 196 ? 6.338 6.406 -15.701 1.00 90.06 196 ARG A CA 1
ATOM 1495 C C . ARG A 1 196 ? 6.147 5.451 -16.874 1.00 90.06 196 ARG A C 1
ATOM 1497 O O . ARG A 1 196 ? 6.068 4.239 -16.696 1.00 90.06 196 ARG A O 1
ATOM 1504 N N . GLY A 1 197 ? 6.099 5.999 -18.087 1.00 90.94 197 GLY A N 1
ATOM 1505 C CA . GLY A 1 197 ? 5.816 5.207 -19.285 1.00 90.94 197 GLY A CA 1
ATOM 1506 C C . GLY A 1 197 ? 4.462 4.488 -19.155 1.00 90.94 197 GLY A C 1
ATOM 1507 O O . GLY A 1 197 ? 3.468 5.161 -18.889 1.00 90.94 197 GLY A O 1
ATOM 1508 N N . PRO A 1 198 ? 4.395 3.151 -19.312 1.00 92.19 198 PRO A N 1
ATOM 1509 C CA . PRO A 1 198 ? 3.150 2.396 -19.141 1.00 92.19 198 PRO A CA 1
ATOM 1510 C C . PRO A 1 198 ? 2.757 2.185 -17.667 1.00 92.19 198 PRO A C 1
ATOM 1512 O O . PRO A 1 198 ? 1.654 1.709 -17.383 1.00 92.19 198 PRO A O 1
ATOM 1515 N N . HIS A 1 199 ? 3.642 2.513 -16.724 1.00 95.44 199 HIS A N 1
ATOM 1516 C CA . HIS A 1 199 ? 3.451 2.228 -15.309 1.00 95.44 199 HIS A CA 1
ATOM 1517 C C . HIS A 1 199 ? 2.772 3.381 -14.586 1.00 95.44 199 HIS A C 1
ATOM 1519 O O . HIS A 1 199 ? 3.110 4.548 -14.785 1.00 95.44 199 HIS A O 1
ATOM 1525 N N . ALA A 1 200 ? 1.860 3.030 -13.687 1.00 96.31 200 ALA A N 1
ATOM 1526 C CA . ALA A 1 200 ? 1.377 3.916 -12.644 1.00 96.31 200 ALA A CA 1
ATOM 1527 C C . ALA A 1 200 ? 1.558 3.205 -11.303 1.00 96.31 200 ALA A C 1
ATOM 1529 O O . ALA A 1 200 ? 1.281 2.006 -11.203 1.00 96.31 200 ALA A O 1
ATOM 1530 N N . LEU A 1 201 ? 2.058 3.926 -10.309 1.00 96.94 201 LEU A N 1
ATOM 1531 C CA . LEU A 1 201 ? 2.247 3.448 -8.945 1.00 96.94 201 LEU A CA 1
ATOM 1532 C C . LEU A 1 201 ? 1.969 4.580 -7.962 1.00 96.94 201 LEU A C 1
ATOM 1534 O O . LEU A 1 201 ? 1.932 5.753 -8.334 1.00 96.94 201 LEU A O 1
ATOM 1538 N N . VAL A 1 202 ? 1.773 4.225 -6.699 1.00 97.62 202 VAL A N 1
ATOM 1539 C CA . VAL A 1 202 ? 1.469 5.196 -5.649 1.00 97.62 202 VAL A CA 1
ATOM 1540 C C . VAL A 1 202 ? 2.389 4.959 -4.468 1.00 97.62 202 VAL A C 1
ATOM 1542 O O . VAL A 1 202 ? 2.455 3.839 -3.963 1.00 97.62 202 VAL A O 1
ATOM 1545 N N . LEU A 1 203 ? 3.067 6.023 -4.042 1.00 98.56 203 LEU A N 1
ATOM 1546 C CA . LEU A 1 203 ? 3.911 6.072 -2.854 1.00 98.56 203 LEU A CA 1
ATOM 1547 C C . LEU A 1 203 ? 3.184 6.856 -1.758 1.00 98.56 203 LEU A C 1
ATOM 1549 O O . LEU A 1 203 ? 2.500 7.845 -2.033 1.00 98.56 203 LEU A O 1
ATOM 1553 N N . PHE A 1 204 ? 3.334 6.424 -0.514 1.00 98.69 204 PHE A N 1
ATOM 1554 C CA . PHE A 1 204 ? 2.723 7.054 0.652 1.00 98.69 204 PHE A CA 1
ATOM 1555 C C . PHE A 1 204 ? 3.589 6.848 1.894 1.00 98.69 204 PHE A C 1
ATOM 1557 O O . PHE A 1 204 ? 4.243 5.819 2.046 1.00 98.69 204 PHE A O 1
ATOM 1564 N N . SER A 1 205 ? 3.574 7.814 2.809 1.00 98.44 205 SER A N 1
ATOM 1565 C CA . SER A 1 205 ? 4.264 7.705 4.096 1.00 98.44 205 SER A CA 1
ATOM 1566 C C . SER A 1 205 ? 3.757 6.494 4.879 1.00 98.44 205 SER A C 1
ATOM 1568 O O . SER A 1 205 ? 2.548 6.260 4.971 1.00 98.44 205 SER A O 1
ATOM 1570 N N . SER A 1 206 ? 4.670 5.720 5.455 1.00 98.06 206 SER A N 1
ATOM 1571 C CA . SER A 1 206 ? 4.345 4.492 6.175 1.00 98.06 206 SER A CA 1
ATOM 1572 C C . SER A 1 206 ? 4.044 4.754 7.651 1.00 98.06 206 SER A C 1
ATOM 1574 O O . SER A 1 206 ? 4.916 4.636 8.497 1.00 98.06 206 SER A O 1
ATOM 1576 N N . GLY A 1 207 ? 2.803 5.087 8.003 1.00 95.62 207 GLY A N 1
ATOM 1577 C CA . GLY A 1 207 ? 2.351 5.101 9.399 1.00 95.62 207 GLY A CA 1
ATOM 1578 C C . GLY A 1 207 ? 3.277 5.852 10.367 1.00 95.62 207 GLY A C 1
ATOM 1579 O O . GLY A 1 207 ? 3.324 7.085 10.349 1.00 95.62 207 GLY A O 1
ATOM 1580 N N . TRP A 1 208 ? 3.985 5.114 11.231 1.00 96.38 208 TRP A N 1
ATOM 1581 C CA . TRP A 1 208 ? 4.949 5.654 12.204 1.00 96.38 208 TRP A CA 1
ATOM 1582 C C . TRP A 1 208 ? 6.391 5.802 11.686 1.00 96.38 208 TRP A C 1
ATOM 1584 O O . TRP A 1 208 ? 7.203 6.420 12.371 1.00 96.38 208 TRP A O 1
ATOM 1594 N N . GLY A 1 209 ? 6.687 5.316 10.483 1.00 97.00 209 GLY A N 1
ATOM 1595 C CA . GLY A 1 209 ? 8.008 5.301 9.857 1.00 97.00 209 GLY A CA 1
ATOM 1596 C C . GLY A 1 209 ? 8.398 3.883 9.452 1.00 97.00 209 GLY A C 1
ATOM 1597 O O . GLY A 1 209 ? 7.593 3.152 8.863 1.00 97.00 209 GLY A O 1
ATOM 1598 N N . ASP A 1 210 ? 9.620 3.494 9.782 1.00 98.00 210 ASP A N 1
ATOM 1599 C CA . ASP A 1 210 ? 10.165 2.174 9.470 1.00 98.00 210 ASP A CA 1
ATOM 1600 C C . ASP A 1 210 ? 9.484 1.069 10.283 1.00 98.00 210 ASP A C 1
ATOM 1602 O O . ASP A 1 210 ? 8.972 1.289 11.387 1.00 98.00 210 ASP A O 1
ATOM 1606 N N . GLY A 1 211 ? 9.448 -0.138 9.726 1.00 97.25 211 GLY A N 1
ATOM 1607 C CA . GLY A 1 211 ? 8.783 -1.275 10.354 1.00 97.25 211 GLY A CA 1
ATOM 1608 C C . GLY A 1 211 ? 8.314 -2.323 9.356 1.00 97.25 211 GLY A C 1
ATOM 1609 O O . GLY A 1 211 ? 8.798 -2.403 8.233 1.00 97.25 211 GLY A O 1
ATOM 1610 N N . ALA A 1 212 ? 7.356 -3.148 9.773 1.00 97.19 212 ALA A N 1
ATOM 1611 C CA . ALA A 1 212 ? 6.716 -4.132 8.911 1.00 97.19 212 ALA A CA 1
ATOM 1612 C C . ALA A 1 212 ? 5.203 -3.931 8.935 1.00 97.19 212 ALA A C 1
ATOM 1614 O O . ALA A 1 212 ? 4.607 -3.828 10.008 1.00 97.19 212 ALA A O 1
ATOM 1615 N N . TYR A 1 213 ? 4.570 -3.915 7.762 1.00 98.25 213 TYR A N 1
ATOM 1616 C CA . TYR A 1 213 ? 3.150 -3.577 7.653 1.00 98.25 213 TYR A CA 1
ATOM 1617 C C . TYR A 1 213 ? 2.335 -4.706 7.012 1.00 98.25 213 TYR A C 1
ATOM 1619 O O . TYR A 1 213 ? 2.622 -5.109 5.878 1.00 98.25 213 TYR A O 1
ATOM 1627 N N . PRO A 1 214 ? 1.331 -5.264 7.719 1.00 98.06 214 PRO A N 1
ATOM 1628 C CA . PRO A 1 214 ? 0.534 -6.366 7.205 1.00 98.06 214 PRO A CA 1
ATOM 1629 C C . PRO A 1 214 ? -0.422 -5.887 6.115 1.00 98.06 214 PRO A C 1
ATOM 1631 O O . PRO A 1 214 ? -1.071 -4.845 6.226 1.00 98.06 214 PRO A O 1
ATOM 1634 N N . SER A 1 215 ? -0.541 -6.704 5.075 1.00 98.69 215 SER A N 1
ATOM 1635 C CA . SER A 1 215 ? -1.482 -6.497 3.980 1.00 98.69 215 SER A CA 1
ATOM 1636 C C . SER A 1 215 ? -2.540 -7.601 3.950 1.00 98.69 215 SER A C 1
ATOM 1638 O O . SER A 1 215 ? -2.292 -8.740 4.358 1.00 98.69 215 SER A O 1
ATOM 1640 N N . TRP A 1 216 ? -3.726 -7.266 3.454 1.00 98.75 216 TRP A N 1
ATOM 1641 C CA . TRP A 1 216 ? -4.915 -8.106 3.496 1.00 98.75 216 TRP A CA 1
ATOM 1642 C C . TRP A 1 216 ? -5.678 -8.033 2.178 1.00 98.75 216 TRP A C 1
ATOM 1644 O O . TRP A 1 216 ? -5.980 -6.946 1.691 1.00 98.75 216 TRP A O 1
ATOM 1654 N N . PHE A 1 217 ? -6.042 -9.182 1.620 1.00 98.81 217 PHE A N 1
ATOM 1655 C CA . PHE A 1 217 ? -6.963 -9.250 0.492 1.00 98.81 217 PHE A CA 1
ATOM 1656 C C . PHE A 1 217 ? -8.404 -9.273 0.993 1.00 98.81 217 PHE A C 1
ATOM 1658 O O . PHE A 1 217 ? -8.778 -10.147 1.777 1.00 98.81 217 PHE A O 1
ATOM 1665 N N . GLY A 1 218 ? -9.207 -8.330 0.509 1.00 98.62 218 GLY A N 1
ATOM 1666 C CA . GLY A 1 218 ? -10.656 -8.338 0.644 1.00 98.62 218 GLY A CA 1
ATOM 1667 C C . GLY A 1 218 ? -11.278 -9.087 -0.530 1.00 98.62 218 GLY A C 1
ATOM 1668 O O . GLY A 1 218 ? -11.069 -8.719 -1.689 1.00 98.62 218 GLY A O 1
ATOM 1669 N N . LEU A 1 219 ? -12.022 -10.148 -0.232 1.00 98.62 219 LEU A N 1
ATOM 1670 C CA . LEU A 1 219 ? -12.640 -11.033 -1.214 1.00 98.62 219 LEU A CA 1
ATOM 1671 C C . LEU A 1 219 ? -14.151 -10.818 -1.285 1.00 98.62 219 LEU A C 1
ATOM 1673 O O . LEU A 1 219 ? -14.824 -10.734 -0.251 1.00 98.62 219 LEU A O 1
ATOM 1677 N N . ALA A 1 220 ? -14.669 -10.781 -2.509 1.00 98.44 220 ALA A N 1
ATOM 1678 C CA . ALA A 1 220 ? -16.097 -10.760 -2.791 1.00 98.44 220 ALA A CA 1
ATOM 1679 C C . ALA A 1 220 ? -16.732 -12.150 -2.603 1.00 98.44 220 ALA A C 1
ATOM 1681 O O . ALA A 1 220 ? -16.045 -13.155 -2.396 1.00 98.44 220 ALA A O 1
ATOM 1682 N N . ALA A 1 221 ? -18.065 -12.210 -2.667 1.00 98.19 221 ALA A N 1
ATOM 1683 C CA . ALA A 1 221 ? -18.832 -13.442 -2.454 1.00 98.19 221 ALA A CA 1
ATOM 1684 C C . ALA A 1 221 ? -18.515 -14.559 -3.465 1.00 98.19 221 ALA A C 1
ATOM 1686 O O . ALA A 1 221 ? -18.606 -15.734 -3.123 1.00 98.19 221 ALA A O 1
ATOM 1687 N N . ASP A 1 222 ? -18.100 -14.200 -4.680 1.00 97.44 222 ASP A N 1
ATOM 1688 C CA . ASP A 1 222 ? -17.658 -15.132 -5.725 1.00 97.44 222 ASP A CA 1
ATOM 1689 C C . ASP A 1 222 ? -16.186 -15.572 -5.570 1.00 97.44 222 ASP A C 1
ATOM 1691 O O . ASP A 1 222 ? -15.673 -16.343 -6.379 1.00 97.44 222 ASP A O 1
ATOM 1695 N N . GLY A 1 223 ? -15.493 -15.088 -4.532 1.00 97.44 223 GLY A N 1
ATOM 1696 C CA . GLY A 1 223 ? -14.082 -15.362 -4.271 1.00 97.44 223 GLY A CA 1
ATOM 1697 C C . GLY A 1 223 ? -13.100 -14.479 -5.047 1.00 97.44 223 GLY A C 1
ATOM 1698 O O . GLY A 1 223 ? -11.889 -14.629 -4.854 1.00 97.44 223 GLY A O 1
ATOM 1699 N N . SER A 1 224 ? -13.580 -13.556 -5.887 1.00 98.06 224 SER A N 1
ATOM 1700 C CA . SER A 1 224 ? -12.729 -12.590 -6.587 1.00 98.06 224 SER A CA 1
ATOM 1701 C C . SER A 1 224 ? -12.116 -11.569 -5.620 1.00 98.06 224 SER A C 1
ATOM 1703 O O . SER A 1 224 ? -12.652 -11.285 -4.544 1.00 98.06 224 SER A O 1
ATOM 1705 N N . VAL A 1 225 ? -10.954 -11.021 -5.986 1.00 98.56 225 VAL A N 1
ATOM 1706 C CA . VAL A 1 225 ? -10.281 -9.991 -5.185 1.00 98.56 225 VAL A CA 1
ATOM 1707 C C . VAL A 1 225 ? -10.944 -8.645 -5.448 1.00 98.56 225 VAL A C 1
ATOM 1709 O O . VAL A 1 225 ? -10.838 -8.107 -6.548 1.00 98.56 225 VAL A O 1
ATOM 1712 N N . ALA A 1 226 ? -11.600 -8.088 -4.433 1.00 98.56 226 ALA A N 1
ATOM 1713 C CA . ALA A 1 226 ? -12.208 -6.765 -4.506 1.00 98.56 226 ALA A CA 1
ATOM 1714 C C . ALA A 1 226 ? -11.214 -5.659 -4.133 1.00 98.56 226 ALA A C 1
ATOM 1716 O O . ALA A 1 226 ? -11.235 -4.590 -4.739 1.00 98.56 226 ALA A O 1
ATOM 1717 N N . MET A 1 227 ? -10.313 -5.914 -3.179 1.00 98.31 227 MET A N 1
ATOM 1718 C CA . MET A 1 227 ? -9.277 -4.957 -2.783 1.00 98.31 227 MET A CA 1
ATOM 1719 C C . MET A 1 227 ? -8.065 -5.624 -2.124 1.00 98.31 227 MET A C 1
ATOM 1721 O O . MET A 1 227 ? -8.154 -6.738 -1.604 1.00 98.31 227 MET A O 1
ATOM 1725 N N . LEU A 1 228 ? -6.945 -4.907 -2.110 1.00 98.81 228 LEU A N 1
ATOM 1726 C CA . LEU A 1 228 ? -5.791 -5.152 -1.244 1.00 98.81 228 LEU A CA 1
ATOM 1727 C C . LEU A 1 228 ? -5.680 -3.977 -0.270 1.00 98.81 228 LEU A C 1
ATOM 1729 O O . LEU A 1 228 ? -5.681 -2.835 -0.713 1.00 98.81 228 LEU A O 1
ATOM 1733 N N . LEU A 1 229 ? -5.569 -4.235 1.029 1.00 98.81 229 LEU A N 1
ATOM 1734 C CA . LEU A 1 229 ? -5.452 -3.212 2.067 1.00 98.81 229 LEU A CA 1
ATOM 1735 C C . LEU A 1 229 ? -4.207 -3.440 2.915 1.00 98.81 229 LEU A C 1
ATOM 1737 O O . LEU A 1 229 ? -4.000 -4.539 3.418 1.00 98.81 229 LEU A O 1
ATOM 1741 N N . THR A 1 230 ? -3.438 -2.385 3.144 1.00 98.75 230 THR A N 1
ATOM 1742 C CA . THR A 1 230 ? -2.355 -2.340 4.125 1.00 98.75 230 THR A CA 1
ATOM 1743 C C . THR A 1 230 ? -2.821 -1.594 5.368 1.00 98.75 230 THR A C 1
ATOM 1745 O O . THR A 1 230 ? -3.286 -0.454 5.279 1.00 98.75 230 THR A O 1
ATOM 1748 N N . ASP A 1 231 ? -2.655 -2.228 6.528 1.00 98.25 231 ASP A N 1
ATOM 1749 C CA . ASP A 1 231 ? -2.773 -1.581 7.835 1.00 98.25 231 ASP A CA 1
ATOM 1750 C C . ASP A 1 231 ? -1.396 -1.041 8.236 1.00 98.25 231 ASP A C 1
ATOM 1752 O O . ASP A 1 231 ? -0.475 -1.817 8.496 1.00 98.25 231 ASP A O 1
ATOM 1756 N N . LEU A 1 232 ? -1.246 0.288 8.274 1.00 98.06 232 LEU A N 1
ATOM 1757 C CA . LEU A 1 232 ? 0.018 0.944 8.627 1.00 98.06 232 LEU A CA 1
ATOM 1758 C C . LEU A 1 232 ? 0.217 1.090 10.138 1.00 98.06 232 LEU A C 1
ATOM 1760 O O . LEU A 1 232 ? 1.057 1.867 10.587 1.00 98.06 232 LEU A O 1
ATOM 1764 N N . ARG A 1 233 ? -0.557 0.339 10.935 1.00 95.69 233 ARG A N 1
ATOM 1765 C CA . ARG A 1 233 ? -0.382 0.175 12.384 1.00 95.69 233 ARG A CA 1
ATOM 1766 C C . ARG A 1 233 ? -0.400 1.497 13.156 1.00 95.69 233 ARG A C 1
ATOM 1768 O O . ARG A 1 233 ? 0.174 1.595 14.234 1.00 95.69 233 ARG A O 1
ATOM 1775 N N . VAL A 1 234 ? -1.079 2.507 12.610 1.00 96.69 234 VAL A N 1
ATOM 1776 C CA . VAL A 1 234 ? -1.225 3.820 13.252 1.00 96.69 234 VAL A CA 1
ATOM 1777 C C . VAL A 1 234 ? -2.250 3.774 14.372 1.00 96.69 234 VAL A C 1
ATOM 1779 O O . VAL A 1 234 ? -2.051 4.393 15.410 1.00 96.69 234 VAL A O 1
ATOM 1782 N N . VAL A 1 235 ? -3.353 3.063 14.145 1.00 94.50 235 VAL A N 1
ATOM 1783 C CA . VAL A 1 235 ? -4.506 3.043 15.046 1.00 94.50 235 VAL A CA 1
ATOM 1784 C C . VAL A 1 235 ? -4.441 1.868 16.010 1.00 94.50 235 VAL A C 1
ATOM 1786 O O . VAL A 1 235 ? -4.032 0.768 15.629 1.00 94.50 235 VAL A O 1
ATOM 1789 N N . ASP A 1 236 ? -4.898 2.092 17.241 1.00 88.88 236 ASP A N 1
ATOM 1790 C CA . ASP A 1 236 ? -4.885 1.099 18.312 1.00 88.88 236 ASP A CA 1
ATOM 1791 C C . ASP A 1 236 ? -5.592 -0.191 17.866 1.00 88.88 236 ASP A C 1
ATOM 1793 O O . ASP A 1 236 ? -6.685 -0.168 17.278 1.00 88.88 236 ASP A O 1
ATOM 1797 N N . ASP A 1 237 ? -4.985 -1.339 18.173 1.00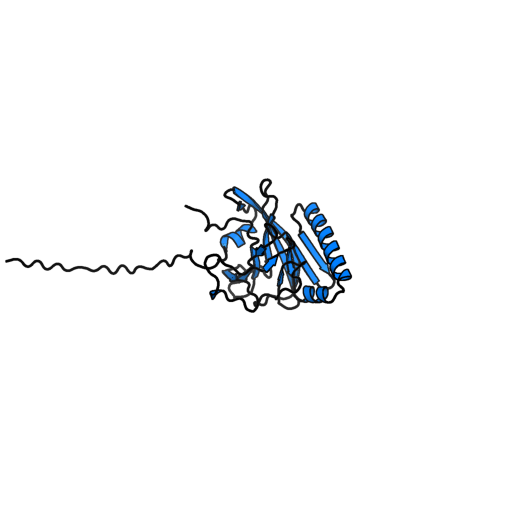 79.06 237 ASP A N 1
ATOM 1798 C CA . ASP A 1 237 ? -5.684 -2.619 18.103 1.00 79.06 237 ASP A CA 1
ATOM 1799 C C . ASP A 1 237 ? -6.709 -2.663 19.243 1.00 79.06 237 ASP A C 1
ATOM 1801 O O . ASP A 1 237 ? -6.366 -2.506 20.416 1.00 79.06 237 ASP A O 1
ATOM 1805 N N . ARG A 1 238 ? -7.988 -2.877 18.911 1.00 65.38 238 ARG A N 1
ATOM 1806 C CA . ARG A 1 238 ? -9.070 -2.930 19.908 1.00 65.38 238 ARG A CA 1
ATOM 1807 C C . ARG A 1 238 ? -8.851 -4.029 20.954 1.00 65.38 238 ARG A C 1
ATOM 1809 O O . ARG A 1 238 ? -9.443 -3.947 22.023 1.00 65.38 238 ARG A O 1
ATOM 1816 N N . ARG A 1 239 ? -7.990 -5.013 20.663 1.00 57.94 239 ARG A N 1
ATOM 1817 C CA . ARG A 1 239 ? -7.628 -6.129 21.552 1.00 57.94 239 ARG A CA 1
ATOM 1818 C C . ARG A 1 239 ? -6.599 -5.777 22.633 1.00 57.94 239 ARG A C 1
ATOM 1820 O O . ARG A 1 239 ? -6.369 -6.590 23.516 1.00 57.94 239 ARG A O 1
ATOM 1827 N N . GLN A 1 240 ? -5.975 -4.597 22.581 1.00 46.50 240 GLN A N 1
ATOM 1828 C CA . GLN A 1 240 ? -4.995 -4.157 23.589 1.00 46.50 240 GLN A CA 1
ATOM 1829 C C . GLN A 1 240 ? -5.598 -3.273 24.689 1.00 46.50 240 GLN A C 1
ATOM 1831 O O . GLN A 1 240 ? -4.861 -2.698 25.487 1.00 46.50 240 GLN A O 1
ATOM 1836 N N . ARG A 1 241 ? -6.929 -3.147 24.757 1.00 40.41 241 ARG A N 1
ATOM 1837 C CA . ARG A 1 241 ? -7.575 -2.463 25.880 1.00 40.41 241 ARG A CA 1
ATOM 1838 C C . ARG A 1 241 ? -7.669 -3.421 27.070 1.00 40.41 241 ARG A C 1
ATOM 1840 O O . ARG A 1 241 ? -8.292 -4.469 26.917 1.00 40.41 241 ARG A O 1
ATOM 1847 N N . PRO A 1 242 ? -7.116 -3.077 28.244 1.00 36.16 242 PRO A N 1
ATOM 1848 C CA . PRO A 1 242 ? -7.663 -3.605 29.483 1.00 36.16 242 PRO A CA 1
ATOM 1849 C C . PRO A 1 242 ? -9.121 -3.131 29.574 1.00 36.16 242 PRO A C 1
ATOM 1851 O O . PRO A 1 242 ? -9.394 -1.964 29.273 1.00 36.16 242 PRO A O 1
ATOM 1854 N N . GLU A 1 243 ? -10.037 -4.037 29.916 1.00 37.28 243 GLU A N 1
ATOM 1855 C CA . GLU A 1 243 ? -11.400 -3.671 30.327 1.00 37.28 243 GLU A CA 1
ATOM 1856 C C . GLU A 1 243 ? -11.392 -2.728 31.539 1.00 37.28 243 GLU A C 1
ATOM 1858 O O . GLU A 1 243 ? -10.499 -2.880 32.409 1.00 37.28 243 GLU A O 1
#

Sequence (243 aa):
MWRALFVALTLCLGMIALSRAEDGPLRPDAARFEAAFKPGAAATVEGTSVPLDSRVLGEVTVSSGQIVACDPFVFIEAKPFIRTVPKGRFPVRIAVMRSKRFGDRVAFARLEFSQAPVVRWERALVPGQDPAKLGKDEYYGFPVDAGTGAFLDPAVGKDIAALSTDQAQAIYDDWIRQGEGYGKEHGLPYSLPVTRGPHALVLFSSGWGDGAYPSWFGLAADGSVAMLLTDLRVVDDRRQRPE